Protein AF-A0A2J8IDT2-F1 (afdb_monomer)

Nearest PDB structures (foldseek):
  3bom-assembly1_D  TM=4.245E-01  e=3.602E+00  Oncorhynchus mykiss
  4b4y-assembly1_A-2  TM=4.908E-01  e=6.356E+00  Symsagittifera roscoffensis
  6ny3-assembly1_Y  TM=2.028E-01  e=7.344E-01  Deltaproteobacteria bacterium

Secondary structure (DSSP, 8-state):
-------------------SPPPPPPP--PPPPPPPSS-TTSPP--GGGG----E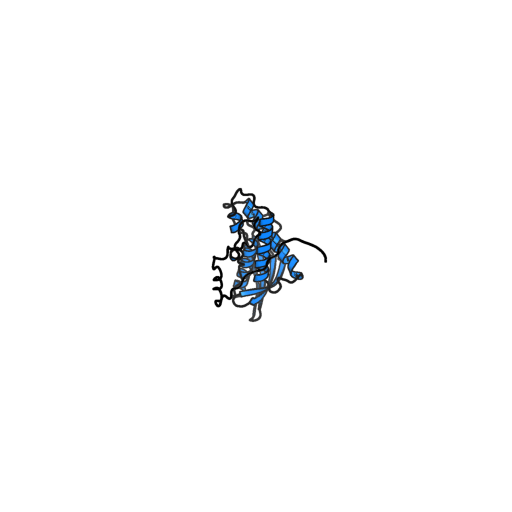ES--HHHHHHHHHHHHHHHHTTTHHHHHHS-TTS---HHHHHHHHHHHHHHHHHHHBTTTT-HHHHHHHHHHHHHHHHHHHHHHHH-GGG----EEEEEEEEEEEEETTEEEEEEEEEEE-SSTT-S--TTTTS-EEEEEEEEEETTEEEEEEEEEEEPP-

Structure (mmCIF, N/CA/C/O backbone):
data_AF-A0A2J8IDT2-F1
#
_entry.id   AF-A0A2J8IDT2-F1
#
loop_
_atom_site.group_PDB
_atom_site.id
_atom_site.type_symbol
_atom_site.label_atom_id
_atom_site.label_alt_id
_atom_site.label_comp_id
_atom_site.label_asym_id
_atom_site.label_entity_id
_atom_site.label_seq_id
_atom_site.pdbx_PDB_ins_code
_atom_site.Cartn_x
_atom_site.Cartn_y
_atom_site.Cartn_z
_atom_site.occupancy
_atom_site.B_iso_or_equiv
_atom_site.auth_seq_id
_atom_site.auth_comp_id
_atom_site.auth_asym_id
_atom_site.auth_atom_id
_atom_site.pdbx_PDB_model_num
ATOM 1 N N . MET A 1 1 ? -5.406 -60.258 83.976 1.00 35.81 1 MET A N 1
ATOM 2 C CA . MET A 1 1 ? -4.363 -59.264 83.663 1.00 35.81 1 MET A CA 1
ATOM 3 C C . MET A 1 1 ? -4.929 -58.282 82.638 1.00 35.81 1 MET A C 1
ATOM 5 O O . MET A 1 1 ? -5.409 -58.734 81.612 1.00 35.81 1 MET A O 1
ATOM 9 N N . THR A 1 2 ? -4.942 -56.991 83.004 1.00 35.16 2 THR A N 1
ATOM 10 C CA . THR A 1 2 ? -4.744 -55.778 82.164 1.00 35.16 2 THR A CA 1
ATOM 11 C C . THR A 1 2 ? -5.655 -55.449 80.952 1.00 35.16 2 THR A C 1
ATOM 13 O O . THR A 1 2 ? -5.443 -55.942 79.855 1.00 35.16 2 THR A O 1
ATOM 16 N N . THR A 1 3 ? -6.577 -54.493 81.199 1.00 35.06 3 THR A N 1
ATOM 17 C CA . THR A 1 3 ? -6.795 -53.163 80.541 1.00 35.06 3 THR A CA 1
ATOM 18 C C . THR A 1 3 ? -7.207 -52.967 79.062 1.00 35.06 3 THR A C 1
ATOM 20 O O . THR A 1 3 ? -6.406 -53.216 78.174 1.00 35.06 3 THR A O 1
ATOM 23 N N . ALA A 1 4 ? -8.370 -52.281 78.912 1.00 37.69 4 ALA A N 1
ATOM 24 C CA . ALA A 1 4 ? -8.703 -51.075 78.095 1.00 37.69 4 ALA A CA 1
ATOM 25 C C . ALA A 1 4 ? -8.621 -51.132 76.545 1.00 37.69 4 ALA A C 1
ATOM 27 O O . ALA A 1 4 ? -7.811 -51.860 76.004 1.00 37.69 4 ALA A O 1
ATOM 28 N N . ALA A 1 5 ? -9.318 -50.335 75.720 1.00 37.53 5 ALA A N 1
ATOM 29 C CA . ALA A 1 5 ? -10.528 -49.497 75.745 1.00 37.53 5 ALA A CA 1
ATOM 30 C C . ALA A 1 5 ? -10.757 -48.977 74.290 1.00 37.53 5 ALA A C 1
ATOM 32 O O . ALA A 1 5 ? -9.800 -48.856 73.537 1.00 37.53 5 ALA A O 1
ATOM 33 N N . ALA A 1 6 ? -12.012 -48.648 73.951 1.00 37.31 6 ALA A N 1
ATOM 34 C CA . ALA A 1 6 ? -12.505 -47.637 72.986 1.00 37.31 6 ALA A CA 1
ATOM 35 C C . ALA A 1 6 ? -12.006 -47.538 71.504 1.00 37.31 6 ALA A C 1
ATOM 37 O O . ALA A 1 6 ? -10.919 -47.061 71.222 1.00 37.31 6 ALA A O 1
ATOM 38 N N . ALA A 1 7 ? -12.941 -47.835 70.581 1.00 36.31 7 ALA A N 1
ATOM 39 C CA . ALA A 1 7 ? -13.565 -46.961 69.551 1.00 36.31 7 ALA A CA 1
ATOM 40 C C . ALA A 1 7 ? -12.820 -46.326 68.324 1.00 36.31 7 ALA A C 1
ATOM 42 O O . ALA A 1 7 ? -11.888 -45.550 68.470 1.00 36.31 7 ALA A O 1
ATOM 43 N N . LEU A 1 8 ? -13.483 -46.514 67.153 1.00 40.31 8 LEU A N 1
ATOM 44 C CA . LEU A 1 8 ? -13.765 -45.618 65.988 1.00 40.31 8 LEU A CA 1
ATOM 45 C C . LEU A 1 8 ? -12.771 -45.397 64.796 1.00 40.31 8 LEU A C 1
ATOM 47 O O . LEU A 1 8 ? -11.795 -44.671 64.901 1.00 40.31 8 LEU A O 1
ATOM 51 N N . VAL A 1 9 ? -13.221 -45.916 63.626 1.00 44.84 9 VAL A N 1
ATOM 52 C CA . VAL A 1 9 ? -13.354 -45.371 62.229 1.00 44.84 9 VAL A CA 1
ATOM 53 C C . VAL A 1 9 ? -12.129 -44.916 61.416 1.00 44.84 9 VAL A C 1
ATOM 55 O O . VAL A 1 9 ? -11.445 -43.990 61.815 1.00 44.84 9 VAL A O 1
ATOM 58 N N . LEU A 1 10 ? -11.987 -45.442 60.178 1.00 43.09 10 LEU A N 1
ATOM 59 C CA . LEU A 1 10 ? -12.068 -44.681 58.900 1.00 43.09 10 LEU A CA 1
ATOM 60 C C . LEU A 1 10 ? -11.910 -45.569 57.633 1.00 43.09 10 LEU A C 1
ATOM 62 O O . LEU A 1 10 ? -10.852 -46.121 57.368 1.00 43.09 10 LEU A O 1
ATOM 66 N N . LEU A 1 11 ? -13.021 -45.664 56.883 1.00 45.56 11 LEU A N 1
ATOM 67 C CA . LEU A 1 11 ? -13.214 -45.554 55.419 1.00 45.56 11 LEU A CA 1
ATOM 68 C C . LEU A 1 11 ? -12.172 -46.091 54.411 1.00 45.56 11 LEU A C 1
ATOM 70 O O . LEU A 1 11 ? -11.089 -45.540 54.271 1.00 45.56 11 LEU A O 1
ATOM 74 N N . ALA A 1 12 ? -12.639 -47.005 53.551 1.00 44.53 12 ALA A N 1
ATOM 75 C CA . ALA A 1 12 ? -12.592 -46.980 52.072 1.00 44.53 12 ALA A CA 1
ATOM 76 C C . ALA A 1 12 ? -13.183 -48.329 51.609 1.00 44.53 12 ALA A C 1
ATOM 78 O O . ALA A 1 12 ? -12.792 -49.370 52.119 1.00 44.53 12 ALA A O 1
ATOM 79 N N . GLY A 1 13 ? -14.197 -48.443 50.757 1.00 37.44 13 GLY A N 1
ATOM 80 C CA . GLY A 1 13 ? -14.486 -47.715 49.525 1.00 37.44 13 GLY A CA 1
ATOM 81 C C . GLY A 1 13 ? -14.726 -48.807 48.473 1.00 37.44 13 GLY A C 1
ATOM 82 O O . GLY A 1 13 ? -13.856 -49.636 48.234 1.00 37.44 13 GLY A O 1
ATOM 83 N N . ILE A 1 14 ? -15.957 -48.893 47.980 1.00 42.41 14 ILE A N 1
ATOM 84 C CA . ILE A 1 14 ? -16.619 -50.111 47.495 1.00 42.41 14 ILE A CA 1
ATOM 85 C C . ILE A 1 14 ? -16.351 -50.368 45.998 1.00 42.41 14 ILE A C 1
ATOM 87 O O . ILE A 1 14 ? -16.238 -49.448 45.198 1.00 42.41 14 ILE A O 1
ATOM 91 N N . SER A 1 15 ? -16.271 -51.661 45.680 1.00 41.50 15 SER A N 1
ATOM 92 C CA . SER A 1 15 ? -16.292 -52.387 44.400 1.00 41.50 15 SER A CA 1
ATOM 93 C C . SER A 1 15 ? -16.988 -51.774 43.171 1.00 41.50 15 SER A C 1
ATOM 95 O O . SER A 1 15 ? -18.066 -51.200 43.295 1.00 41.50 15 SER A O 1
ATOM 97 N N . GLY A 1 16 ? -16.510 -52.160 41.976 1.00 37.34 16 GLY A N 1
ATOM 98 C CA . GLY A 1 16 ? -17.389 -52.447 40.828 1.00 37.34 16 GLY A CA 1
ATOM 99 C C . GLY A 1 16 ? -16.800 -52.145 39.446 1.00 37.34 16 GLY A C 1
ATOM 100 O O . GLY A 1 16 ? -16.724 -50.992 39.045 1.00 37.34 16 GLY A O 1
ATOM 101 N N . CYS A 1 17 ? -16.418 -53.185 38.700 1.00 47.81 17 CYS A N 1
ATOM 102 C CA . CYS A 1 17 ? -15.973 -53.119 37.306 1.00 47.81 17 CYS A CA 1
ATOM 103 C C . CYS A 1 17 ? -17.121 -52.740 36.349 1.00 47.81 17 CYS A C 1
ATOM 105 O O . CYS A 1 17 ? -18.121 -53.452 36.292 1.00 47.81 17 CYS A O 1
ATOM 107 N N . SER A 1 18 ? -16.934 -51.703 35.527 1.00 39.78 18 SER A N 1
ATOM 108 C CA . SER A 1 18 ? -17.797 -51.396 34.375 1.00 39.78 18 SER A CA 1
ATOM 109 C C . SER A 1 18 ? -17.035 -51.668 33.073 1.00 39.78 18 SER A C 1
ATOM 111 O O . SER A 1 18 ? -16.033 -51.022 32.786 1.00 39.78 18 SER A O 1
ATOM 113 N N . LEU A 1 19 ? -17.511 -52.649 32.298 1.00 45.53 19 LEU A N 1
ATOM 114 C CA . LEU A 1 19 ? -16.947 -53.158 31.034 1.00 45.53 19 LEU A CA 1
ATOM 115 C C . LEU A 1 19 ? -17.462 -52.408 29.784 1.00 45.53 19 LEU A C 1
ATOM 117 O O . LEU A 1 19 ? -17.688 -53.012 28.740 1.00 45.53 19 LEU A O 1
ATOM 121 N N . PHE A 1 20 ? -17.647 -51.090 29.862 1.00 52.44 20 PHE A N 1
ATOM 122 C CA . PHE A 1 20 ? -18.050 -50.283 28.706 1.00 52.44 20 PHE A CA 1
ATOM 123 C C . PHE A 1 20 ? -17.206 -49.007 28.643 1.00 52.44 20 PHE A C 1
ATOM 125 O O . PHE A 1 20 ? -17.201 -48.257 29.622 1.00 52.44 20 PHE A O 1
ATOM 132 N N . PRO A 1 21 ? -16.495 -48.723 27.535 1.00 53.06 21 PRO A N 1
ATOM 133 C CA . PRO A 1 21 ? -15.957 -47.390 27.329 1.00 53.06 21 PRO A CA 1
ATOM 134 C C . PRO A 1 21 ? -17.145 -46.437 27.198 1.00 53.06 21 PRO A C 1
ATOM 136 O O . PRO A 1 21 ? -17.995 -46.610 26.323 1.00 53.06 21 PRO A O 1
ATOM 139 N N . SER A 1 22 ? -17.234 -45.458 28.097 1.00 59.06 22 SER A N 1
ATOM 140 C CA . SER A 1 22 ? -18.175 -44.350 27.954 1.00 59.06 22 SER A CA 1
ATOM 141 C C . SER A 1 22 ? -18.028 -43.760 26.546 1.00 59.06 22 SER A C 1
ATOM 143 O O . SER A 1 22 ? -16.888 -43.563 26.109 1.00 59.06 22 SER A O 1
ATOM 145 N N . PRO A 1 23 ? -19.128 -43.477 25.822 1.00 56.12 23 PRO A N 1
ATOM 146 C CA . PRO A 1 23 ? -19.043 -42.766 24.554 1.00 56.12 23 PRO A CA 1
ATOM 147 C C . PRO A 1 23 ? -18.264 -41.475 24.797 1.00 56.12 23 PRO A C 1
ATOM 149 O O . PRO A 1 23 ? -18.611 -40.715 25.705 1.00 56.12 23 PRO A O 1
ATOM 152 N N . GLN A 1 24 ? -17.190 -41.245 24.040 1.00 62.22 24 GLN A N 1
ATOM 153 C CA . GLN A 1 24 ? -16.546 -39.937 24.047 1.00 62.22 24 GLN A CA 1
ATOM 154 C C . GLN A 1 24 ? -17.629 -38.902 23.711 1.00 62.22 24 GLN A C 1
ATOM 156 O O . GLN A 1 24 ? -18.374 -39.126 22.749 1.00 62.22 24 GLN A O 1
ATOM 161 N N . PRO A 1 25 ? -17.768 -37.810 24.485 1.00 60.03 25 PRO A N 1
ATOM 162 C CA . PRO A 1 25 ? -18.632 -36.722 24.067 1.00 60.03 25 PRO A CA 1
ATOM 163 C C . PRO A 1 25 ? -18.175 -36.295 22.671 1.00 60.03 25 PRO A C 1
ATOM 165 O O . PRO A 1 25 ? -16.984 -36.063 22.447 1.00 60.03 25 PRO A O 1
ATOM 168 N N . LEU A 1 26 ? -19.113 -36.292 21.720 1.00 57.97 26 LEU A N 1
ATOM 169 C CA . LEU A 1 26 ? -18.894 -35.736 20.388 1.00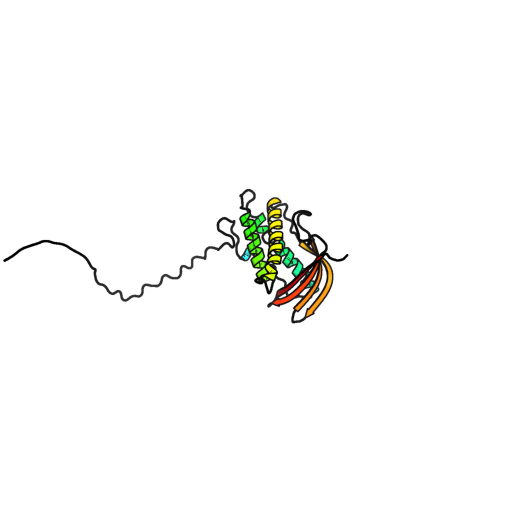 57.97 26 LEU A CA 1
ATOM 170 C C . LEU A 1 26 ? -18.260 -34.349 20.565 1.00 57.97 26 LEU A C 1
ATOM 172 O O . LEU A 1 26 ? -18.708 -33.617 21.449 1.00 57.97 26 LEU A O 1
ATOM 176 N N . PRO A 1 27 ? -17.226 -33.983 19.785 1.00 63.06 27 PRO A N 1
ATOM 177 C CA . PRO A 1 27 ? -16.687 -32.635 19.850 1.00 63.06 27 PRO A CA 1
ATOM 178 C C . PRO A 1 27 ? -17.841 -31.662 19.618 1.00 63.06 27 PRO A C 1
ATOM 180 O O . PRO A 1 27 ? -18.489 -31.723 18.569 1.00 63.06 27 PRO A O 1
ATOM 183 N N . ASP A 1 28 ? -18.120 -30.824 20.622 1.00 57.97 28 ASP A N 1
ATOM 184 C CA . ASP A 1 28 ? -19.144 -29.787 20.561 1.00 57.97 28 ASP A CA 1
ATOM 185 C C . ASP A 1 28 ? -18.891 -28.964 19.302 1.00 57.97 28 ASP A C 1
ATOM 187 O O . ASP A 1 28 ? -17.998 -28.122 19.238 1.00 57.97 28 ASP A O 1
ATOM 191 N N . THR A 1 29 ? -19.672 -29.239 18.261 1.00 57.41 29 THR A N 1
ATOM 192 C CA . THR A 1 29 ? -19.621 -28.508 16.997 1.00 57.41 29 THR A CA 1
ATOM 193 C C . THR A 1 29 ? -20.494 -27.264 17.140 1.00 57.41 29 THR A C 1
ATOM 195 O O . THR A 1 29 ? -21.329 -26.961 16.291 1.00 57.41 29 THR A O 1
ATOM 198 N N . ALA A 1 30 ? -20.359 -26.558 18.266 1.00 60.75 30 ALA A N 1
ATOM 199 C CA . ALA A 1 30 ? -20.868 -25.205 18.365 1.00 60.75 30 ALA A CA 1
ATOM 200 C C . ALA A 1 30 ? -20.090 -24.370 17.335 1.00 60.75 30 ALA A C 1
ATOM 202 O O . ALA A 1 30 ? -18.865 -24.511 17.252 1.00 60.75 30 ALA A O 1
ATOM 203 N N . PRO A 1 31 ? -20.758 -23.530 16.523 1.00 60.03 31 PRO A N 1
ATOM 204 C CA . PRO A 1 31 ? -20.058 -22.612 15.638 1.00 60.03 31 PRO A CA 1
ATOM 205 C C . PRO A 1 31 ? -19.035 -21.838 16.467 1.00 60.03 31 PRO A C 1
ATOM 207 O O . PRO A 1 31 ? -19.404 -21.237 17.478 1.00 60.03 31 PRO A O 1
ATOM 210 N N . ALA A 1 32 ? -17.758 -21.899 16.081 1.00 72.62 32 ALA A N 1
AT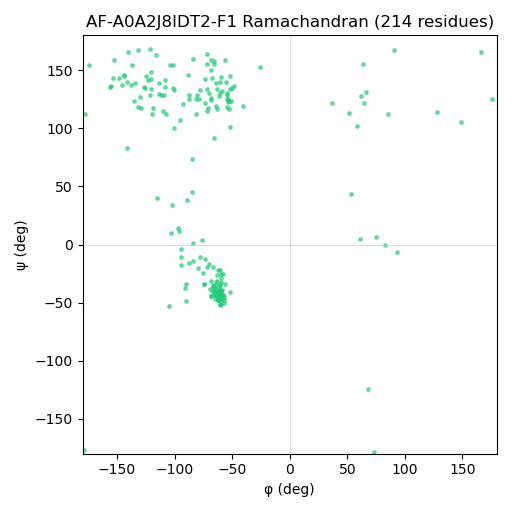OM 211 C CA . ALA A 1 32 ? -16.716 -21.164 16.781 1.00 72.62 32 ALA A CA 1
ATOM 212 C C . ALA A 1 32 ? -17.142 -19.693 16.850 1.00 72.62 32 ALA A C 1
ATOM 214 O O . ALA A 1 32 ? -17.428 -19.079 15.819 1.00 72.62 32 ALA A O 1
ATOM 215 N N . THR A 1 33 ? -17.238 -19.144 18.062 1.00 73.38 33 THR A N 1
ATOM 216 C CA . THR A 1 33 ? -17.528 -17.720 18.238 1.00 73.38 33 THR A CA 1
ATOM 217 C C . THR A 1 33 ? -16.501 -16.920 17.442 1.00 73.38 33 THR A C 1
ATOM 219 O O . THR A 1 33 ? -15.302 -17.183 17.589 1.00 73.38 33 THR A O 1
ATOM 222 N N . PRO A 1 34 ? -16.937 -15.979 16.588 1.00 80.44 34 PRO A N 1
ATOM 223 C CA . PRO A 1 34 ? -16.022 -15.246 15.733 1.00 80.44 34 PRO A CA 1
ATOM 224 C C . PRO A 1 34 ? -15.012 -14.474 16.589 1.00 80.44 34 PRO A C 1
ATOM 226 O O . PRO A 1 34 ? -15.380 -13.782 17.538 1.00 80.44 34 PRO A O 1
ATOM 229 N N . VAL A 1 35 ? -13.727 -14.619 16.260 1.00 86.19 35 VAL A N 1
ATOM 230 C CA . VAL A 1 35 ? -12.625 -13.972 16.981 1.00 86.19 35 VAL A CA 1
ATOM 231 C C . VAL A 1 35 ? -12.307 -12.640 16.312 1.00 86.19 35 VAL A C 1
ATOM 233 O O . VAL A 1 35 ? -11.966 -12.599 15.128 1.00 86.19 35 VAL A O 1
ATOM 236 N N . SER A 1 36 ? -12.412 -11.555 17.079 1.00 90.88 36 SER A N 1
ATOM 237 C CA . SER A 1 36 ? -12.036 -10.214 16.626 1.00 90.88 36 SER A CA 1
ATOM 238 C C . SER A 1 36 ? -10.522 -10.111 16.420 1.00 90.88 36 SER A C 1
ATOM 240 O O . SER A 1 36 ? -9.738 -10.655 17.198 1.00 90.88 36 SER A O 1
ATOM 242 N N . ALA A 1 37 ? -10.098 -9.374 15.395 1.00 91.56 37 ALA A N 1
ATOM 243 C CA . ALA A 1 37 ? -8.698 -9.006 15.186 1.00 91.56 37 ALA A CA 1
ATOM 244 C C . ALA A 1 37 ? -8.200 -7.949 16.193 1.00 91.56 37 ALA A C 1
ATOM 246 O O . ALA A 1 37 ? -6.987 -7.795 16.397 1.00 91.56 37 ALA A O 1
ATOM 247 N N . LEU A 1 38 ? -9.136 -7.229 16.821 1.00 92.44 38 LEU A N 1
ATOM 248 C CA . LEU A 1 38 ? -8.879 -6.250 17.871 1.00 92.44 38 LEU A CA 1
ATOM 249 C C . LEU A 1 38 ? -9.237 -6.799 19.263 1.00 92.44 38 LEU A C 1
ATOM 251 O O . LEU A 1 38 ? -10.102 -7.672 19.371 1.00 92.44 38 LEU A O 1
ATOM 255 N N . PRO A 1 39 ? -8.606 -6.276 20.331 1.00 89.50 39 PRO A N 1
ATOM 256 C CA . PRO A 1 39 ? -8.961 -6.605 21.709 1.00 89.50 39 PRO A CA 1
ATOM 257 C C . PRO A 1 39 ? -10.441 -6.334 22.059 1.00 89.50 39 PRO A C 1
ATOM 259 O O . PRO A 1 39 ? -11.076 -5.515 21.391 1.00 89.50 39 PRO A O 1
ATOM 262 N N . PRO A 1 40 ? -10.989 -6.971 23.115 1.00 87.75 40 PRO A N 1
ATOM 263 C CA . PRO A 1 40 ? -12.411 -6.883 23.473 1.00 87.75 40 PRO A CA 1
ATOM 264 C C . PRO A 1 40 ? -12.923 -5.475 23.809 1.00 87.75 40 PRO A C 1
ATOM 266 O O . PRO A 1 40 ? -14.124 -5.232 23.734 1.00 87.75 40 PRO A O 1
ATOM 269 N N . GLU A 1 41 ? -12.040 -4.552 24.195 1.00 88.88 41 GLU A N 1
ATOM 270 C CA . GLU A 1 41 ? -12.383 -3.148 24.447 1.00 88.88 41 GLU A CA 1
ATOM 271 C C . GLU A 1 41 ? -12.656 -2.336 23.169 1.00 88.88 41 GLU A C 1
ATOM 273 O O . GLU A 1 41 ? -13.166 -1.217 23.247 1.00 88.88 41 GLU A O 1
ATOM 278 N N . CYS A 1 42 ? -12.319 -2.884 22.000 1.00 90.19 42 CYS A N 1
ATOM 279 C CA . CYS A 1 42 ? -12.530 -2.253 20.706 1.00 90.19 42 CYS A CA 1
ATOM 280 C C . CYS A 1 42 ? -13.762 -2.819 19.991 1.00 90.19 42 CYS A C 1
ATOM 282 O O . CYS A 1 42 ? -14.130 -3.976 20.210 1.00 90.19 42 CYS A O 1
ATOM 284 N N . PRO A 1 43 ? -14.389 -2.037 19.090 1.00 90.94 43 PRO A N 1
ATOM 285 C CA . PRO A 1 43 ? -15.416 -2.566 18.204 1.00 90.94 43 PRO A CA 1
ATOM 286 C C . PRO A 1 43 ? -14.922 -3.809 17.458 1.00 90.94 43 PRO A C 1
ATOM 288 O O . PRO A 1 43 ? -13.745 -3.908 17.102 1.00 90.94 43 PRO A O 1
ATOM 291 N N . PHE A 1 44 ? -15.833 -4.755 17.228 1.00 90.56 44 PHE A N 1
ATOM 292 C CA . PHE 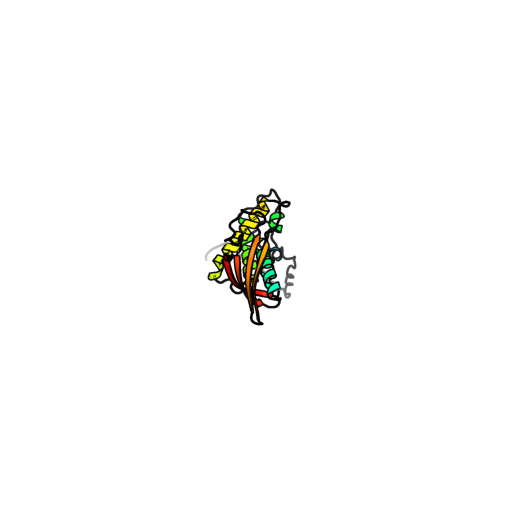A 1 44 ? -15.514 -6.002 16.544 1.00 90.56 44 PHE A CA 1
ATOM 293 C C . PHE A 1 44 ? -14.965 -5.726 15.136 1.00 90.56 44 PHE A C 1
ATOM 295 O O . PHE A 1 44 ? -15.562 -4.967 14.373 1.00 90.56 44 PHE A O 1
ATOM 302 N N . VAL A 1 45 ? -13.848 -6.374 14.803 1.00 91.56 45 VAL A N 1
ATOM 303 C CA . VAL A 1 45 ? -13.249 -6.373 13.463 1.00 91.56 45 VAL A CA 1
ATOM 304 C C . VAL A 1 45 ? -12.988 -7.821 13.080 1.00 91.56 45 VAL A C 1
ATOM 306 O O . VAL A 1 45 ? -12.219 -8.513 13.750 1.00 91.56 45 VAL A O 1
ATOM 309 N N . GLY A 1 46 ? -13.640 -8.298 12.026 1.00 89.50 46 GLY A N 1
ATOM 310 C CA . GLY A 1 46 ? -13.421 -9.632 11.494 1.00 89.50 46 GLY A CA 1
ATOM 311 C C . GLY A 1 46 ? -12.071 -9.737 10.787 1.00 89.50 46 GLY A C 1
ATOM 312 O O . GLY A 1 46 ? -11.531 -8.760 10.279 1.00 89.50 46 GLY A O 1
ATOM 313 N N . GLN A 1 47 ? -11.527 -10.952 10.699 1.00 85.25 47 GLN A N 1
ATOM 314 C CA . GLN A 1 47 ? -10.276 -11.191 9.964 1.00 85.25 47 GLN A CA 1
ATOM 315 C C . GLN A 1 47 ? -10.396 -10.824 8.476 1.00 85.25 47 GLN A C 1
ATOM 317 O O . GLN A 1 47 ? -9.459 -10.299 7.886 1.00 85.25 47 GLN A O 1
ATOM 322 N N . ASN A 1 48 ? -11.578 -11.032 7.888 1.00 86.38 48 ASN A N 1
ATOM 323 C CA . ASN A 1 48 ? -11.850 -10.690 6.490 1.00 86.38 48 ASN A CA 1
ATOM 324 C C . ASN A 1 48 ? -11.919 -9.172 6.246 1.00 86.38 48 ASN A C 1
ATOM 326 O O . ASN A 1 48 ? -11.781 -8.738 5.103 1.00 86.38 48 ASN A O 1
ATOM 330 N N . ASP A 1 49 ? -12.078 -8.363 7.296 1.00 86.31 49 ASP A N 1
ATOM 331 C CA . ASP A 1 49 ? -12.085 -6.902 7.180 1.00 86.31 49 ASP A CA 1
ATOM 332 C C . ASP A 1 49 ? -10.660 -6.327 7.037 1.00 86.31 49 ASP A C 1
ATOM 334 O O . ASP A 1 49 ? -10.485 -5.156 6.702 1.00 86.31 49 ASP A O 1
ATOM 338 N N . LEU A 1 50 ? -9.631 -7.158 7.253 1.00 87.12 50 LEU A N 1
ATOM 339 C CA . LEU A 1 50 ? -8.211 -6.828 7.108 1.00 87.12 50 LEU A CA 1
ATOM 340 C C . LEU A 1 50 ? -7.624 -7.381 5.803 1.00 87.12 50 LEU A C 1
ATOM 342 O O . LEU A 1 50 ? -6.473 -7.805 5.777 1.00 87.12 50 LEU A O 1
ATOM 346 N N . THR A 1 51 ? -8.410 -7.427 4.725 1.00 91.50 51 THR A N 1
ATOM 347 C CA . THR A 1 51 ? -7.977 -8.023 3.451 1.00 91.50 51 THR A CA 1
ATOM 348 C C . THR A 1 51 ? -7.135 -7.033 2.640 1.00 91.50 51 THR A C 1
ATOM 350 O O . THR A 1 51 ? -7.680 -6.040 2.147 1.00 91.50 51 THR A O 1
ATOM 353 N N . PRO A 1 52 ? -5.824 -7.274 2.443 1.00 95.31 52 PRO A N 1
ATOM 354 C CA . PRO A 1 52 ? -4.992 -6.372 1.665 1.00 95.31 52 PRO A CA 1
ATOM 355 C C . PRO A 1 52 ? -5.288 -6.482 0.173 1.00 95.31 52 PRO A C 1
ATOM 357 O O . PRO A 1 52 ? -5.488 -7.576 -0.362 1.00 95.31 52 PRO A O 1
ATOM 360 N N . VAL A 1 53 ? -5.254 -5.347 -0.517 1.00 96.38 53 VAL A N 1
ATOM 361 C CA . VAL A 1 53 ? -5.306 -5.311 -1.981 1.00 96.38 53 VAL A CA 1
ATOM 362 C C . VAL A 1 53 ? -3.973 -5.824 -2.520 1.00 96.38 53 VAL A C 1
ATOM 364 O O . VAL A 1 53 ? -2.938 -5.212 -2.278 1.00 96.38 53 VAL A O 1
ATOM 367 N N . ARG A 1 54 ? -3.998 -6.964 -3.217 1.00 96.94 54 ARG A N 1
ATOM 368 C CA . ARG A 1 54 ? -2.810 -7.589 -3.819 1.00 96.94 54 ARG A CA 1
ATOM 369 C C . ARG A 1 54 ? -2.491 -6.990 -5.186 1.00 96.94 54 ARG A C 1
ATOM 371 O O . ARG A 1 54 ? -3.370 -6.456 -5.860 1.00 96.94 54 ARG A O 1
ATOM 378 N N . ILE A 1 55 ? -1.248 -7.169 -5.624 1.00 98.00 55 ILE A N 1
ATOM 379 C CA . ILE A 1 55 ? -0.776 -6.758 -6.948 1.00 98.00 55 ILE A CA 1
ATOM 380 C C . ILE A 1 55 ? -0.888 -7.976 -7.879 1.00 98.00 55 ILE A C 1
ATOM 382 O O . ILE A 1 55 ? -0.123 -8.921 -7.701 1.00 98.00 55 ILE A O 1
ATOM 386 N N . PRO A 1 56 ? -1.837 -8.031 -8.829 1.00 97.12 56 PRO A N 1
ATOM 387 C CA . PRO A 1 56 ? -1.913 -9.139 -9.779 1.00 97.12 56 PRO A CA 1
ATOM 388 C C . PRO A 1 56 ? -0.727 -9.133 -10.751 1.00 97.12 56 PRO A C 1
ATOM 390 O O . PRO A 1 56 ? -0.096 -8.098 -10.988 1.00 97.12 56 PRO A O 1
ATOM 393 N N . LEU A 1 57 ? -0.456 -10.293 -11.354 1.00 94.44 57 LEU A N 1
ATOM 394 C CA . LEU A 1 57 ? 0.382 -10.365 -12.551 1.00 94.44 57 LEU A CA 1
ATOM 395 C C . LEU A 1 57 ? -0.240 -9.533 -13.685 1.00 94.44 57 LEU A C 1
ATOM 397 O O . LEU A 1 57 ? -1.460 -9.486 -13.841 1.00 94.44 57 LEU A O 1
ATOM 401 N N . GLY A 1 58 ? 0.602 -8.894 -14.493 1.00 92.62 58 GLY A N 1
ATOM 402 C CA . GLY A 1 58 ? 0.159 -8.063 -15.608 1.00 92.62 58 GLY A CA 1
ATOM 403 C C . GLY A 1 58 ? 1.330 -7.474 -16.382 1.00 92.62 58 GLY A C 1
ATOM 404 O O . GLY A 1 58 ? 2.495 -7.753 -16.091 1.00 92.62 58 GLY A O 1
ATOM 405 N N . THR A 1 59 ? 1.019 -6.650 -17.378 1.00 94.00 59 THR A N 1
ATOM 406 C CA . THR A 1 59 ? 2.035 -5.852 -18.073 1.00 94.00 59 THR A CA 1
ATOM 407 C C . THR A 1 59 ? 2.646 -4.818 -17.121 1.00 94.00 59 THR A C 1
ATOM 409 O O . THR A 1 59 ? 1.968 -4.383 -16.188 1.00 94.00 59 THR A O 1
ATOM 412 N N . PRO A 1 60 ? 3.881 -4.335 -17.361 1.00 92.94 60 PRO A N 1
ATOM 413 C CA . PRO A 1 60 ? 4.509 -3.351 -16.477 1.00 92.94 60 PRO A CA 1
ATOM 414 C C . PRO A 1 60 ? 3.631 -2.120 -16.197 1.00 92.94 60 PRO A C 1
ATOM 416 O O . PRO A 1 60 ? 3.511 -1.682 -15.054 1.00 92.94 60 PRO A O 1
ATOM 419 N N . ARG A 1 61 ? 2.934 -1.608 -17.220 1.00 91.50 61 ARG A N 1
ATOM 420 C CA . ARG A 1 61 ? 2.003 -0.479 -17.082 1.00 91.50 61 ARG A CA 1
ATOM 421 C C . ARG A 1 61 ? 0.808 -0.801 -16.179 1.00 91.50 61 ARG A C 1
ATOM 423 O O . ARG A 1 61 ? 0.433 0.027 -15.349 1.00 91.50 61 ARG A O 1
ATOM 430 N N . GLU A 1 62 ? 0.214 -1.985 -16.309 1.00 96.00 62 GLU A N 1
ATOM 431 C CA . GLU A 1 62 ? -0.871 -2.436 -15.422 1.00 96.00 62 GLU A CA 1
ATOM 432 C C . GLU A 1 62 ? -0.364 -2.659 -13.991 1.00 96.00 62 GLU A C 1
ATOM 434 O O . GLU A 1 62 ? -1.066 -2.350 -13.022 1.00 96.00 62 GLU A O 1
ATOM 439 N N . THR A 1 63 ? 0.878 -3.130 -13.840 1.00 97.19 63 THR A N 1
ATOM 440 C CA . THR A 1 63 ? 1.515 -3.313 -12.535 1.00 97.19 63 THR A CA 1
ATOM 441 C C . THR A 1 63 ? 1.730 -1.981 -11.819 1.00 97.19 63 THR A C 1
ATOM 443 O O . THR A 1 63 ? 1.474 -1.921 -10.621 1.00 97.19 63 THR A O 1
AT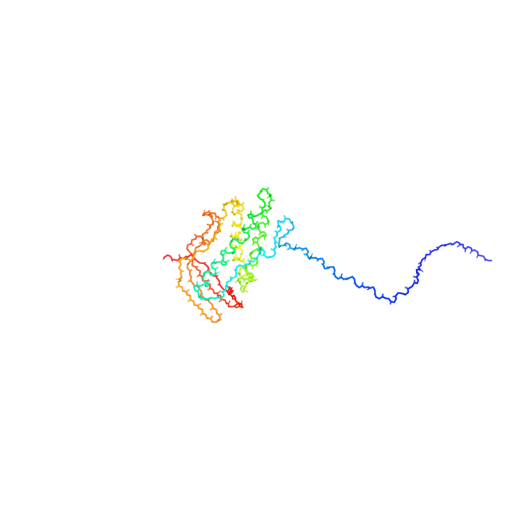OM 446 N N . ILE A 1 64 ? 2.099 -0.893 -12.510 1.00 98.19 64 ILE A N 1
ATOM 447 C CA . ILE A 1 64 ? 2.186 0.449 -11.892 1.00 98.19 64 ILE A CA 1
ATOM 448 C C . ILE A 1 64 ? 0.842 0.840 -11.270 1.00 98.19 64 ILE A C 1
ATOM 450 O O . ILE A 1 64 ? 0.778 1.201 -10.093 1.00 98.19 64 ILE A O 1
ATOM 454 N N . GLY A 1 65 ? -0.247 0.718 -12.036 1.00 97.69 65 GLY A N 1
ATOM 455 C CA . GLY A 1 65 ? -1.594 0.989 -11.531 1.00 97.69 65 GLY A CA 1
ATOM 456 C C . GLY A 1 65 ? -1.956 0.101 -10.338 1.00 97.69 65 GLY A C 1
ATOM 457 O O . GLY A 1 65 ? -2.524 0.576 -9.358 1.00 97.69 65 GLY A O 1
ATOM 458 N N . SER A 1 66 ? -1.558 -1.169 -10.381 1.00 98.00 66 SER A N 1
ATOM 459 C CA . SER A 1 66 ? -1.805 -2.143 -9.314 1.00 98.00 66 SER A CA 1
ATOM 460 C C . SER A 1 66 ? -1.011 -1.860 -8.035 1.00 98.00 66 SER A C 1
ATOM 462 O O . SER A 1 66 ? -1.558 -1.993 -6.939 1.00 98.00 66 SER A O 1
ATOM 464 N N . VAL A 1 67 ? 0.245 -1.417 -8.152 1.00 98.12 67 VAL A N 1
ATOM 465 C CA . VAL A 1 67 ? 1.059 -0.948 -7.020 1.00 98.12 67 VAL A CA 1
ATOM 466 C C . VAL A 1 67 ? 0.377 0.252 -6.372 1.00 98.12 67 VAL A C 1
ATOM 468 O O . VAL A 1 67 ? 0.093 0.225 -5.176 1.00 98.12 67 VAL A O 1
ATOM 471 N N . LEU A 1 68 ? 0.026 1.273 -7.159 1.00 97.94 68 LEU A N 1
ATOM 472 C CA . LEU A 1 68 ? -0.623 2.480 -6.641 1.00 97.94 68 LEU A CA 1
ATOM 473 C C . LEU A 1 68 ? -1.990 2.189 -6.012 1.00 97.94 68 LEU A C 1
ATOM 475 O O . LEU A 1 68 ? -2.338 2.776 -4.985 1.00 97.94 68 LEU A O 1
ATOM 479 N N . ASN A 1 69 ? -2.747 1.251 -6.580 1.00 97.62 69 ASN A N 1
ATOM 480 C CA . ASN A 1 69 ? -4.005 0.781 -6.011 1.00 97.62 69 ASN A CA 1
ATOM 481 C C . ASN A 1 69 ? -3.791 0.047 -4.678 1.00 97.62 69 ASN A C 1
ATOM 483 O O . ASN A 1 69 ? -4.528 0.288 -3.727 1.00 97.62 69 ASN A O 1
ATOM 487 N N . SER A 1 70 ? -2.755 -0.787 -4.574 1.00 97.69 70 SER A N 1
ATOM 488 C CA . SER A 1 70 ? -2.421 -1.507 -3.338 1.00 97.69 70 SER A CA 1
ATOM 489 C C . SER A 1 70 ? -2.015 -0.548 -2.216 1.00 97.69 70 SER A C 1
ATOM 491 O O . SER A 1 70 ? -2.499 -0.668 -1.093 1.00 97.69 70 SER A O 1
ATOM 493 N N . TYR A 1 71 ? -1.213 0.474 -2.530 1.00 96.31 71 TYR A N 1
ATOM 494 C CA . TYR A 1 71 ? -0.854 1.534 -1.580 1.00 96.31 71 TYR A CA 1
ATOM 495 C C . TYR A 1 71 ? -2.036 2.424 -1.199 1.00 96.31 71 TYR A C 1
ATOM 497 O O . TYR A 1 71 ? -2.194 2.763 -0.027 1.00 96.31 71 TYR A O 1
ATOM 505 N N . SER A 1 72 ? -2.904 2.762 -2.156 1.00 95.62 72 SER A N 1
ATOM 506 C CA . SER A 1 72 ? -4.159 3.465 -1.860 1.00 95.62 72 SER A CA 1
ATOM 507 C C . SER A 1 72 ? -5.041 2.618 -0.938 1.00 95.62 72 SER A C 1
ATOM 509 O O . SER A 1 72 ? -5.589 3.135 0.033 1.00 95.62 72 SER A O 1
ATOM 511 N N . GLY A 1 73 ? -5.128 1.309 -1.186 1.00 95.06 73 GLY A N 1
ATOM 512 C CA . GLY A 1 73 ? -5.801 0.349 -0.315 1.00 95.06 73 GLY A CA 1
ATOM 513 C C . GLY A 1 73 ? -5.231 0.364 1.099 1.00 95.06 73 GLY A C 1
ATOM 514 O O . GLY A 1 73 ? -5.990 0.506 2.053 1.00 95.06 73 GLY A O 1
ATOM 515 N N . TRP A 1 74 ? -3.903 0.319 1.241 1.00 95.50 74 TRP A N 1
ATOM 516 C CA . TRP A 1 74 ? -3.242 0.350 2.545 1.00 95.50 74 TRP A CA 1
ATOM 517 C C . TRP A 1 74 ? -3.527 1.649 3.301 1.00 95.50 74 TRP A C 1
ATOM 519 O O . TRP A 1 74 ? -3.938 1.625 4.460 1.00 95.50 74 TRP A O 1
ATOM 529 N N . PHE A 1 75 ? -3.382 2.796 2.638 1.00 93.31 75 PHE A N 1
ATOM 530 C CA . PHE A 1 75 ? -3.567 4.101 3.270 1.00 93.31 75 PHE A CA 1
ATOM 531 C C . PHE A 1 75 ? -5.006 4.297 3.766 1.00 93.31 75 PHE A C 1
ATOM 533 O O . PHE A 1 75 ? -5.203 4.944 4.794 1.00 93.31 75 PHE A O 1
ATOM 540 N N . ASN A 1 76 ? -5.996 3.702 3.096 1.00 92.06 76 ASN A N 1
ATOM 541 C CA . ASN A 1 76 ? -7.416 3.783 3.462 1.00 92.06 76 ASN A CA 1
ATOM 542 C C . ASN A 1 76 ? -7.945 2.512 4.158 1.00 92.06 76 ASN A C 1
ATOM 544 O O . ASN A 1 76 ? -9.157 2.359 4.336 1.00 92.06 76 ASN A O 1
ATOM 548 N N . ALA A 1 77 ? -7.072 1.574 4.532 1.00 94.00 77 ALA A N 1
ATOM 549 C CA . ALA A 1 77 ? -7.490 0.325 5.153 1.00 94.00 77 ALA A CA 1
ATOM 550 C C . ALA A 1 77 ? -8.213 0.619 6.474 1.00 94.00 77 ALA A C 1
ATOM 552 O O . ALA A 1 77 ? -7.705 1.359 7.317 1.00 94.00 77 ALA A O 1
ATOM 553 N N . GLY A 1 78 ? -9.414 0.061 6.642 1.00 91.44 78 GLY A N 1
ATOM 554 C CA . GLY A 1 78 ? -10.263 0.284 7.814 1.00 91.44 78 GLY A CA 1
ATOM 555 C C . GLY A 1 78 ? -11.118 1.558 7.789 1.00 91.44 78 GLY A C 1
ATOM 556 O O . GLY A 1 78 ? -11.883 1.765 8.728 1.00 91.44 78 GLY A O 1
ATOM 557 N N . SER A 1 79 ? -11.057 2.399 6.746 1.00 89.19 79 SER A N 1
ATOM 558 C CA . SER A 1 79 ? -11.860 3.635 6.690 1.00 89.19 79 SER A CA 1
ATOM 559 C C . SER A 1 79 ? -13.369 3.370 6.737 1.00 89.19 79 SER A C 1
ATOM 561 O O . SER A 1 79 ? -14.086 4.088 7.428 1.00 89.19 79 SER A O 1
ATOM 563 N N . GLU A 1 80 ? -13.856 2.322 6.063 1.00 87.44 80 GLU A N 1
ATOM 564 C CA . GLU A 1 80 ? -15.273 1.924 6.123 1.00 87.44 80 GLU A CA 1
ATOM 565 C C . GLU A 1 80 ? -15.682 1.471 7.533 1.00 87.44 80 GLU A C 1
ATOM 567 O O . GLU A 1 80 ? -16.728 1.884 8.031 1.00 87.44 80 GLU A O 1
ATOM 572 N N . LEU A 1 81 ? -14.833 0.681 8.207 1.00 89.06 81 LEU A N 1
ATOM 573 C CA . LEU A 1 81 ? -15.072 0.231 9.583 1.00 89.06 81 LEU A CA 1
ATOM 574 C C . LEU A 1 81 ? -15.173 1.425 10.532 1.00 89.06 81 LEU A C 1
ATOM 576 O O . LEU A 1 81 ? -16.120 1.530 11.304 1.00 89.06 81 LEU A O 1
ATOM 580 N N . ILE A 1 82 ? -14.218 2.351 10.434 1.00 87.06 82 ILE A N 1
ATOM 581 C CA . ILE A 1 82 ? -14.159 3.554 11.264 1.00 87.06 82 ILE A CA 1
ATOM 582 C C . ILE A 1 82 ? -15.387 4.442 11.051 1.00 87.06 82 ILE A C 1
ATOM 584 O O . ILE A 1 82 ? -15.912 4.980 12.025 1.00 87.06 82 ILE A O 1
ATOM 588 N N . ALA A 1 83 ? -15.852 4.585 9.808 1.00 83.81 83 ALA A N 1
ATOM 589 C CA . ALA A 1 83 ? -17.059 5.344 9.492 1.00 83.81 83 ALA A CA 1
ATOM 590 C C . ALA A 1 83 ? -18.337 4.665 10.023 1.00 83.81 83 ALA A C 1
ATOM 592 O O . ALA A 1 83 ? -19.287 5.354 10.394 1.00 83.81 83 ALA A O 1
ATOM 593 N N . ALA A 1 84 ? -18.355 3.329 10.081 1.00 82.50 84 ALA A N 1
ATOM 594 C CA . ALA A 1 84 ? -19.462 2.543 10.624 1.00 82.50 84 ALA A CA 1
ATOM 595 C C . ALA A 1 84 ? -19.468 2.469 12.161 1.00 82.50 84 ALA A C 1
ATOM 597 O O . ALA A 1 84 ? -20.506 2.178 12.760 1.00 82.50 84 ALA A O 1
ATOM 598 N N . TRP A 1 85 ? -18.336 2.723 12.827 1.00 85.25 85 TRP A N 1
ATOM 599 C CA . TRP A 1 85 ? -18.289 2.796 14.286 1.00 85.25 85 TRP A CA 1
ATOM 600 C C . TRP A 1 85 ? -19.169 3.951 14.770 1.00 85.25 85 TRP A C 1
ATOM 602 O O . TRP A 1 85 ? -18.904 5.108 14.456 1.00 85.25 85 TRP A O 1
ATOM 612 N N . SER A 1 86 ? -20.216 3.608 15.532 1.00 66.25 86 SER A N 1
ATOM 613 C CA . SER A 1 86 ? -21.350 4.483 15.849 1.00 66.25 86 SER A CA 1
ATOM 614 C C . SER A 1 86 ? -20.933 5.933 16.137 1.00 66.25 86 SER A C 1
ATOM 616 O O . SER A 1 86 ? -20.210 6.176 17.116 1.00 66.25 86 SER A O 1
ATOM 618 N N . PRO A 1 87 ? -21.419 6.909 15.343 1.00 60.09 87 PRO A N 1
ATOM 619 C CA . PRO A 1 87 ? -21.260 8.321 15.657 1.00 60.09 87 PRO A CA 1
ATOM 620 C C . PRO A 1 87 ? -21.759 8.584 17.085 1.00 60.09 87 PRO A C 1
ATOM 622 O O . PRO A 1 87 ? -22.885 8.232 17.430 1.00 60.09 87 PRO A O 1
ATOM 625 N N . GLY A 1 88 ? -20.905 9.142 17.946 1.00 55.09 88 GLY A N 1
ATOM 626 C CA . GLY A 1 88 ? -21.255 9.462 19.337 1.00 55.09 88 GLY A CA 1
ATOM 627 C C . GLY A 1 88 ? -20.924 8.398 20.391 1.00 55.09 88 GLY A C 1
ATOM 628 O O . GLY A 1 88 ? -21.020 8.700 21.579 1.00 55.09 88 GLY A O 1
ATOM 629 N N . THR A 1 89 ? -20.465 7.196 20.023 1.00 66.94 89 THR A N 1
ATOM 630 C CA . THR A 1 89 ? -19.813 6.296 20.991 1.00 66.94 89 THR A CA 1
ATOM 631 C C . THR A 1 89 ? -18.324 6.620 21.057 1.00 66.94 89 THR A C 1
ATOM 633 O O . THR A 1 89 ? -17.628 6.647 20.035 1.00 66.94 89 THR A O 1
ATOM 636 N N . ALA A 1 90 ? -17.827 6.889 22.266 1.00 68.56 90 ALA A N 1
ATOM 637 C CA . ALA A 1 90 ? -16.411 7.126 22.508 1.00 68.56 90 ALA A CA 1
ATOM 638 C C . ALA A 1 90 ? -15.626 5.833 22.235 1.00 68.56 90 ALA A C 1
ATOM 640 O O . ALA A 1 90 ? -15.486 4.985 23.110 1.00 68.56 90 ALA A O 1
ATOM 641 N N . VAL A 1 91 ? -15.147 5.665 21.001 1.00 80.62 91 VAL A N 1
ATOM 642 C CA . VAL A 1 91 ? -14.158 4.635 20.683 1.00 80.62 91 VAL A CA 1
ATOM 643 C C . VAL A 1 91 ? -12.800 5.165 21.134 1.00 80.62 91 VAL A C 1
ATOM 645 O O . VAL A 1 91 ? -12.431 6.266 20.708 1.00 80.62 91 VAL A O 1
ATOM 648 N N . PRO A 1 92 ? -12.065 4.426 21.980 1.00 86.00 92 PRO A N 1
ATOM 649 C CA . PRO A 1 92 ? -10.724 4.817 22.386 1.00 86.00 92 PRO A CA 1
ATOM 650 C C . PRO A 1 92 ? -9.812 5.029 21.174 1.00 86.00 92 PRO A C 1
ATOM 652 O O . PRO A 1 92 ? -9.830 4.237 20.232 1.00 86.00 92 PRO A O 1
ATOM 655 N N . GLU A 1 93 ? -8.967 6.059 21.214 1.00 86.44 93 GLU A N 1
ATOM 656 C CA . GLU A 1 93 ? -7.957 6.312 20.173 1.00 86.44 93 GLU A CA 1
ATOM 657 C C . GLU A 1 93 ? -7.036 5.098 19.966 1.00 86.44 93 GLU A C 1
ATOM 659 O O . GLU A 1 93 ? -6.712 4.737 18.835 1.00 86.44 93 GLU A O 1
ATOM 664 N N . SER A 1 94 ? -6.747 4.371 21.049 1.00 90.81 94 SER A N 1
ATOM 665 C CA . SER A 1 94 ? -5.989 3.120 21.019 1.00 90.81 94 SER A CA 1
ATOM 666 C C . SER A 1 94 ? -6.612 2.044 20.119 1.00 90.81 94 SER A C 1
ATOM 668 O O . SER A 1 94 ? -5.892 1.193 19.605 1.00 90.81 94 SER A O 1
ATOM 670 N N . CYS A 1 95 ? -7.925 2.064 19.866 1.00 92.00 95 CYS A N 1
ATOM 671 C CA . CYS A 1 95 ? -8.553 1.145 18.915 1.00 92.00 95 CYS A CA 1
ATOM 672 C C . CYS A 1 95 ? -8.261 1.519 17.458 1.00 92.00 95 CYS A C 1
ATOM 674 O O . CYS A 1 95 ? -8.096 0.625 16.630 1.00 92.00 95 CYS A O 1
ATOM 676 N N . VAL A 1 96 ? -8.140 2.814 17.149 1.00 91.06 96 VAL A N 1
ATOM 677 C CA . VAL A 1 96 ? -7.725 3.296 15.820 1.00 91.06 96 VAL A CA 1
ATOM 678 C C . VAL A 1 96 ? -6.259 2.947 15.573 1.00 91.06 96 VAL A C 1
ATOM 680 O O . VAL A 1 96 ? -5.919 2.410 14.522 1.00 91.06 96 VAL A O 1
ATOM 683 N N . GLU A 1 97 ? -5.401 3.167 16.570 1.00 92.94 97 GLU A N 1
ATOM 684 C CA . GLU A 1 97 ? -3.986 2.780 16.530 1.00 92.94 97 GLU A CA 1
ATOM 685 C C . GLU A 1 97 ? -3.797 1.278 16.315 1.00 92.94 97 GLU A C 1
ATOM 687 O O . GLU A 1 97 ? -3.007 0.853 15.470 1.00 92.94 97 GLU A O 1
ATOM 692 N N . ARG A 1 98 ? -4.541 0.455 17.064 1.00 94.44 98 ARG A N 1
ATOM 693 C CA . ARG A 1 98 ? -4.488 -1.005 16.931 1.00 94.44 98 ARG A CA 1
ATOM 694 C C . ARG A 1 98 ? -5.014 -1.469 15.576 1.00 94.44 98 ARG A C 1
ATOM 696 O O . ARG A 1 98 ? -4.434 -2.392 15.010 1.00 94.44 98 ARG A O 1
ATOM 703 N N . LEU A 1 99 ? -6.057 -0.834 15.037 1.00 95.25 99 LEU A N 1
ATOM 704 C CA . LEU A 1 99 ? -6.540 -1.122 13.685 1.00 95.25 99 LEU A CA 1
ATOM 705 C C . LEU A 1 99 ? -5.471 -0.797 12.637 1.00 95.25 99 LEU A C 1
ATOM 707 O O . LEU A 1 99 ? -5.159 -1.649 11.810 1.00 95.25 99 LEU A O 1
ATOM 711 N N . ALA A 1 100 ? -4.841 0.377 12.722 1.00 95.38 100 ALA A N 1
ATOM 712 C CA . ALA A 1 100 ? -3.743 0.744 11.831 1.00 95.38 100 ALA A CA 1
ATOM 713 C C . ALA A 1 100 ? -2.559 -0.232 11.938 1.00 95.38 100 ALA A C 1
ATOM 715 O O . ALA A 1 100 ? -1.979 -0.617 10.924 1.00 95.38 100 ALA A O 1
ATOM 716 N N . ALA A 1 101 ? -2.223 -0.691 13.149 1.00 95.56 101 ALA A N 1
ATOM 717 C CA . ALA A 1 101 ? -1.188 -1.701 13.357 1.00 95.56 101 ALA A CA 1
ATOM 718 C C . ALA A 1 101 ? -1.546 -3.050 12.708 1.00 95.56 101 ALA A C 1
ATOM 720 O O . ALA A 1 101 ? -0.697 -3.643 12.045 1.00 95.56 101 ALA A O 1
ATOM 721 N N . ARG A 1 102 ? -2.799 -3.507 12.833 1.00 96.06 102 ARG A N 1
ATOM 722 C CA . ARG A 1 102 ? -3.280 -4.730 12.169 1.00 96.06 102 ARG A CA 1
ATOM 723 C C . ARG A 1 102 ? -3.286 -4.611 10.650 1.00 96.06 102 ARG A C 1
ATOM 725 O O . ARG A 1 102 ? -2.873 -5.546 9.973 1.00 96.06 102 ARG A O 1
ATOM 732 N N . ASN A 1 103 ? -3.676 -3.456 10.116 1.00 96.06 103 ASN A N 1
ATOM 733 C CA . ASN A 1 103 ? -3.575 -3.184 8.685 1.00 96.06 103 ASN A CA 1
ATOM 734 C C . ASN A 1 103 ? -2.117 -3.214 8.221 1.00 96.06 103 ASN A C 1
ATOM 736 O O . ASN A 1 103 ? -1.814 -3.828 7.206 1.00 96.06 103 ASN A O 1
ATOM 740 N N . ALA A 1 104 ? -1.204 -2.582 8.963 1.00 95.06 104 ALA A N 1
ATOM 741 C CA . ALA A 1 104 ? 0.215 -2.585 8.630 1.00 95.06 104 ALA A CA 1
ATOM 742 C C . ALA A 1 104 ? 0.809 -3.999 8.624 1.00 95.06 104 ALA A C 1
ATOM 744 O O . ALA A 1 104 ? 1.537 -4.343 7.697 1.00 95.06 104 ALA A O 1
ATOM 745 N N . GLU A 1 105 ? 0.458 -4.833 9.602 1.00 94.69 105 GLU A N 1
ATOM 746 C CA . GLU A 1 105 ? 0.843 -6.246 9.645 1.00 94.69 105 GLU A CA 1
ATOM 747 C C . GLU A 1 105 ? 0.294 -7.012 8.430 1.00 94.69 105 GLU A C 1
ATOM 749 O O . GLU A 1 105 ? 1.063 -7.629 7.697 1.00 94.69 105 GLU A O 1
ATOM 754 N N . ALA A 1 106 ? -1.009 -6.905 8.151 1.00 95.38 106 ALA A N 1
ATOM 755 C CA . ALA A 1 106 ? -1.644 -7.613 7.041 1.00 95.38 106 ALA A CA 1
ATOM 756 C C . ALA A 1 106 ? -1.068 -7.200 5.674 1.00 95.38 106 ALA A C 1
ATOM 758 O O . ALA A 1 106 ? -0.716 -8.058 4.858 1.00 95.38 106 ALA A O 1
ATOM 759 N N . TYR A 1 107 ? -0.942 -5.894 5.423 1.00 96.62 107 TYR A N 1
ATOM 760 C CA . TYR A 1 107 ? -0.413 -5.365 4.166 1.00 96.62 107 TYR A CA 1
ATOM 761 C C . TYR A 1 107 ? 1.077 -5.654 4.001 1.00 96.62 107 TYR A C 1
ATOM 763 O O . TYR A 1 107 ? 1.466 -6.100 2.926 1.00 96.62 107 TYR A O 1
ATOM 771 N N . SER A 1 108 ? 1.907 -5.466 5.032 1.00 95.44 108 SER A N 1
ATOM 772 C CA . SER A 1 108 ? 3.340 -5.783 4.928 1.00 95.44 108 SER A CA 1
ATOM 773 C C . SER A 1 108 ? 3.561 -7.273 4.655 1.00 95.44 108 SER A C 1
ATOM 775 O O . SER A 1 108 ? 4.265 -7.606 3.705 1.00 95.44 108 SER A O 1
ATOM 777 N N . ALA A 1 109 ? 2.883 -8.165 5.385 1.00 94.75 109 ALA A N 1
ATOM 778 C CA . ALA A 1 109 ? 2.979 -9.612 5.181 1.00 94.75 109 ALA A CA 1
ATOM 779 C C . ALA A 1 109 ? 2.473 -10.076 3.804 1.00 94.75 109 ALA A C 1
ATOM 781 O O . ALA A 1 109 ? 2.910 -11.109 3.302 1.00 94.75 109 ALA A O 1
ATOM 782 N N . THR A 1 110 ? 1.554 -9.324 3.193 1.00 95.50 110 THR A N 1
ATOM 783 C CA . THR A 1 110 ? 0.977 -9.667 1.886 1.00 95.50 110 THR A CA 1
ATOM 784 C C . THR A 1 110 ? 1.747 -9.059 0.719 1.00 95.50 110 THR A C 1
ATOM 786 O O . THR A 1 110 ? 1.856 -9.689 -0.330 1.00 95.50 110 THR A O 1
ATOM 789 N N . LEU A 1 111 ? 2.245 -7.832 0.870 1.00 96.56 111 LEU A N 1
ATOM 790 C CA . LEU A 1 111 ? 2.848 -7.076 -0.222 1.00 96.56 111 LEU A CA 1
ATOM 791 C C . LEU A 1 111 ? 4.364 -7.214 -0.296 1.00 96.56 111 LEU A C 1
ATOM 793 O O . LEU A 1 111 ? 4.899 -6.890 -1.346 1.00 96.56 111 LEU A O 1
ATOM 797 N N . PHE A 1 112 ? 5.057 -7.670 0.752 1.00 96.44 112 PHE A N 1
ATOM 798 C CA . PHE A 1 112 ? 6.523 -7.654 0.803 1.00 96.44 112 PHE A CA 1
ATOM 799 C C . PHE A 1 112 ? 7.133 -9.033 1.033 1.00 96.44 112 PHE A C 1
ATOM 801 O O . PHE A 1 112 ? 6.675 -9.802 1.880 1.00 96.44 112 PHE A O 1
ATOM 808 N N . THR A 1 113 ? 8.250 -9.300 0.353 1.00 91.62 113 THR A N 1
ATOM 809 C CA . THR A 1 113 ? 9.069 -10.502 0.585 1.00 91.62 113 THR A CA 1
ATOM 810 C C . THR A 1 113 ? 9.739 -10.488 1.965 1.00 91.62 113 THR A C 1
ATOM 812 O O . THR A 1 113 ? 9.841 -11.529 2.611 1.00 91.62 113 THR A O 1
ATOM 815 N N . THR A 1 114 ? 10.155 -9.315 2.453 1.00 85.38 114 THR A N 1
ATOM 816 C CA . THR A 1 114 ? 10.979 -9.137 3.666 1.00 85.38 114 THR A CA 1
ATOM 817 C C . THR A 1 114 ? 10.255 -8.393 4.792 1.00 85.38 114 THR A C 1
ATOM 819 O O . THR A 1 114 ? 10.840 -7.559 5.483 1.00 85.38 114 THR A O 1
ATOM 822 N N . HIS A 1 115 ? 8.971 -8.678 5.012 1.00 81.44 115 HIS A N 1
ATOM 823 C CA . HIS A 1 115 ? 8.149 -7.942 5.984 1.00 81.44 115 HIS A CA 1
ATOM 824 C C . HIS A 1 115 ? 8.628 -8.043 7.451 1.00 81.44 115 HIS A C 1
ATOM 826 O O . HIS A 1 115 ? 8.312 -7.177 8.266 1.00 81.44 115 HIS A O 1
ATOM 832 N N . SER A 1 116 ? 9.401 -9.076 7.800 1.00 80.56 116 SER A N 1
ATOM 833 C CA . SER A 1 116 ? 9.973 -9.273 9.140 1.00 80.56 116 SER A CA 1
ATOM 834 C C . SER A 1 116 ? 11.398 -8.731 9.300 1.00 80.56 116 SER A C 1
ATOM 836 O O . SER A 1 116 ? 11.961 -8.820 10.390 1.00 80.56 116 SER A O 1
ATOM 838 N N . ASP A 1 117 ? 12.013 -8.210 8.237 1.00 84.25 117 ASP A N 1
ATOM 839 C CA . ASP A 1 117 ? 13.359 -7.643 8.307 1.00 84.25 117 ASP A CA 1
ATOM 840 C C . ASP A 1 117 ? 13.323 -6.303 9.059 1.00 84.25 117 ASP A C 1
ATOM 842 O O . ASP A 1 117 ? 12.470 -5.443 8.816 1.00 84.25 117 ASP A O 1
ATOM 846 N N . VAL A 1 118 ? 14.260 -6.129 9.994 1.00 80.62 118 VAL A N 1
ATOM 847 C CA . VAL A 1 118 ? 14.410 -4.922 10.815 1.00 80.62 118 VAL A CA 1
ATOM 848 C C . VAL A 1 118 ? 14.655 -3.688 9.944 1.00 80.62 118 VAL A C 1
ATOM 850 O O . VAL A 1 118 ? 14.167 -2.608 10.282 1.00 80.62 118 VAL A O 1
ATOM 853 N N . ALA A 1 119 ? 15.333 -3.844 8.802 1.00 83.19 119 ALA A N 1
ATOM 854 C CA . ALA A 1 119 ? 15.597 -2.752 7.866 1.00 83.19 119 ALA A CA 1
ATOM 855 C C . ALA A 1 119 ? 14.310 -2.107 7.316 1.00 83.19 119 ALA A C 1
ATOM 857 O O . ALA A 1 119 ? 14.292 -0.911 7.031 1.00 83.19 119 ALA A O 1
ATOM 858 N N . TRP A 1 120 ? 13.216 -2.871 7.227 1.00 86.56 120 TRP A N 1
ATOM 859 C CA . TRP A 1 120 ? 11.931 -2.409 6.694 1.00 86.56 120 TRP A CA 1
ATOM 860 C C . TRP A 1 120 ? 10.957 -1.900 7.764 1.00 86.56 120 TRP A C 1
ATOM 862 O O . TRP A 1 120 ? 9.956 -1.259 7.438 1.00 86.56 120 TRP A O 1
ATOM 872 N N . GLN A 1 121 ? 11.241 -2.113 9.053 1.00 87.75 121 GLN A N 1
ATOM 873 C CA . GLN A 1 121 ? 10.303 -1.758 10.128 1.00 87.75 121 GLN A CA 1
ATOM 874 C C . GLN A 1 121 ? 10.049 -0.255 10.228 1.00 87.75 121 GLN A C 1
ATOM 876 O O . GLN A 1 121 ? 8.924 0.162 10.515 1.00 87.75 121 GLN A O 1
ATOM 881 N N . GLN A 1 122 ? 11.064 0.572 9.959 1.00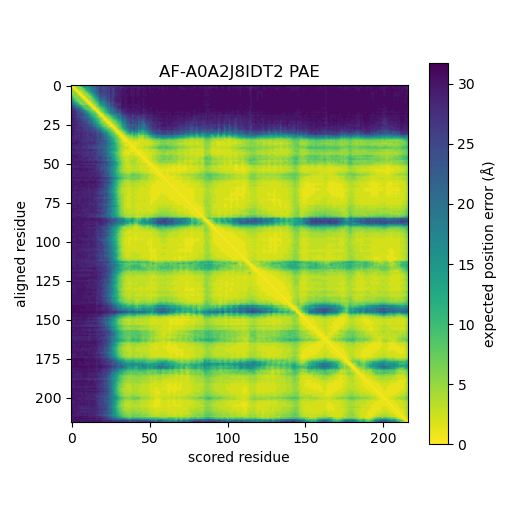 89.38 122 GLN A N 1
ATOM 882 C CA . GLN A 1 122 ? 10.880 2.022 9.928 1.00 89.38 122 GLN A CA 1
ATOM 883 C C . GLN A 1 122 ? 9.933 2.427 8.793 1.00 89.38 122 GLN A C 1
ATOM 885 O O . GLN A 1 122 ? 9.011 3.206 9.021 1.00 89.38 122 GLN A O 1
ATOM 890 N N . TYR A 1 123 ? 10.101 1.834 7.609 1.00 89.88 123 TYR A N 1
ATOM 891 C CA . TYR A 1 123 ? 9.230 2.074 6.463 1.00 89.88 123 TYR A CA 1
ATOM 892 C C . TYR A 1 123 ? 7.770 1.699 6.769 1.00 89.88 123 TYR A C 1
ATOM 894 O O . TYR A 1 123 ? 6.870 2.528 6.622 1.00 89.88 123 TYR A O 1
ATOM 902 N N . PHE A 1 124 ? 7.522 0.490 7.284 1.00 92.69 124 PHE A N 1
ATOM 903 C CA . PHE A 1 124 ? 6.165 0.060 7.649 1.00 92.69 124 PHE A CA 1
ATOM 904 C C . PHE A 1 124 ? 5.568 0.895 8.781 1.00 92.69 124 PHE A C 1
ATOM 906 O O . PHE A 1 124 ? 4.363 1.147 8.791 1.00 92.69 124 PHE A O 1
ATOM 913 N N . THR A 1 125 ? 6.399 1.372 9.709 1.00 92.12 125 THR A N 1
ATOM 914 C CA . THR A 1 125 ? 5.963 2.290 10.765 1.00 92.12 125 THR A CA 1
ATOM 915 C C . THR A 1 125 ? 5.492 3.619 10.183 1.00 92.12 125 THR A C 1
ATOM 917 O O . THR A 1 125 ? 4.425 4.087 10.579 1.00 92.12 125 THR A O 1
ATOM 920 N N . SER A 1 126 ? 6.216 4.196 9.220 1.00 90.75 126 SER A N 1
ATOM 921 C CA . SER A 1 126 ? 5.783 5.420 8.536 1.00 90.75 126 SER A CA 1
ATOM 922 C C . SER A 1 126 ? 4.456 5.215 7.797 1.00 90.75 126 SER A C 1
ATOM 924 O O . SER A 1 126 ? 3.534 6.016 7.953 1.00 90.75 126 SER A O 1
ATOM 926 N N . VAL A 1 127 ? 4.296 4.102 7.069 1.00 92.50 127 VAL A N 1
ATOM 927 C CA . VAL A 1 127 ? 3.032 3.793 6.374 1.00 92.50 127 VAL A CA 1
ATOM 928 C C . VAL A 1 127 ? 1.872 3.569 7.350 1.00 92.50 127 VAL A C 1
ATOM 930 O O . VAL A 1 127 ? 0.774 4.085 7.134 1.00 92.50 127 VAL A O 1
ATOM 933 N N . LYS A 1 128 ? 2.113 2.880 8.472 1.00 94.50 128 LYS A N 1
ATOM 934 C CA . LYS A 1 128 ? 1.138 2.726 9.564 1.00 94.50 128 LYS A CA 1
ATOM 935 C C . LYS A 1 128 ? 0.676 4.083 10.099 1.00 94.50 128 LYS A C 1
ATOM 937 O O . LYS A 1 128 ? -0.521 4.273 10.298 1.00 94.50 128 LYS A O 1
ATOM 942 N N . VAL A 1 129 ? 1.601 5.018 10.329 1.00 92.38 129 VAL A N 1
ATOM 943 C CA . VAL A 1 129 ? 1.279 6.369 10.818 1.00 92.38 129 VAL A CA 1
ATOM 944 C C . VAL A 1 129 ? 0.402 7.118 9.811 1.00 92.38 129 VAL A C 1
ATOM 946 O O . VAL A 1 129 ? -0.592 7.718 10.215 1.00 92.38 129 VAL A O 1
ATOM 949 N N . MET A 1 130 ? 0.690 7.025 8.511 1.00 91.38 130 MET A N 1
ATOM 950 C CA . MET A 1 130 ? -0.154 7.625 7.467 1.00 91.38 130 MET A CA 1
ATOM 951 C C . MET A 1 130 ? -1.559 6.998 7.412 1.00 91.38 130 MET A C 1
ATOM 953 O O . MET A 1 130 ? -2.551 7.724 7.320 1.00 91.38 130 MET A O 1
ATOM 957 N N . ASN A 1 131 ? -1.684 5.669 7.543 1.00 93.31 131 ASN A N 1
ATOM 958 C CA . ASN A 1 131 ? -2.997 5.020 7.662 1.00 93.31 131 ASN A CA 1
ATOM 959 C C . ASN A 1 131 ? -3.745 5.480 8.925 1.00 93.31 131 ASN A C 1
ATOM 961 O O . ASN A 1 131 ? -4.911 5.852 8.834 1.00 93.31 131 ASN A O 1
ATOM 965 N N . GLN A 1 132 ? -3.082 5.543 10.083 1.00 91.88 132 GLN A N 1
ATOM 966 C CA . GLN A 1 132 ? -3.681 6.043 11.326 1.00 91.88 132 GLN A CA 1
ATOM 967 C C . GLN A 1 132 ? -4.203 7.482 11.176 1.00 91.88 132 GLN A C 1
ATOM 969 O O . GLN A 1 132 ? -5.320 7.772 11.603 1.00 91.88 132 GLN A O 1
ATOM 974 N N . GLN A 1 133 ? -3.431 8.368 10.538 1.00 88.75 133 GLN A N 1
ATOM 975 C CA . GLN A 1 133 ? -3.849 9.746 10.259 1.00 88.75 133 GLN A CA 1
ATOM 976 C C . GLN A 1 133 ? -5.097 9.791 9.366 1.00 88.75 133 GLN A C 1
ATOM 978 O O . GLN A 1 133 ? -6.050 10.505 9.684 1.00 88.75 133 GLN A O 1
ATOM 983 N N . ASN A 1 134 ? -5.139 8.986 8.299 1.00 87.69 134 ASN A N 1
ATOM 984 C CA . ASN A 1 134 ? -6.331 8.851 7.456 1.00 87.69 134 ASN A CA 1
ATOM 985 C C . ASN A 1 134 ? -7.548 8.365 8.253 1.00 87.69 134 ASN A C 1
ATOM 987 O O . ASN A 1 134 ? -8.634 8.926 8.116 1.00 87.69 134 ASN A O 1
ATOM 991 N N . LEU A 1 135 ? -7.390 7.344 9.100 1.00 88.81 135 LEU A N 1
ATOM 992 C CA . LEU A 1 135 ? -8.491 6.817 9.909 1.00 88.81 135 LEU A CA 1
ATOM 993 C C . LEU A 1 135 ? -9.023 7.865 10.895 1.00 88.81 135 LEU A C 1
ATOM 995 O O . LEU A 1 135 ? -10.237 8.016 11.034 1.00 88.81 135 LEU A O 1
ATOM 999 N N . ALA A 1 136 ? -8.140 8.635 11.533 1.00 85.44 136 ALA A N 1
ATOM 1000 C CA . ALA A 1 136 ? -8.533 9.736 12.410 1.00 85.44 136 ALA A CA 1
ATOM 1001 C C . ALA A 1 136 ? -9.298 10.841 11.654 1.00 85.44 136 ALA A C 1
ATOM 1003 O O . ALA A 1 136 ? -10.305 11.357 12.154 1.00 85.44 136 ALA A O 1
ATOM 1004 N N . ALA A 1 137 ? -8.868 11.166 10.430 1.00 81.19 137 ALA A N 1
ATOM 1005 C CA . ALA A 1 137 ? -9.549 12.132 9.570 1.00 81.19 137 ALA A CA 1
ATOM 1006 C C . ALA A 1 137 ?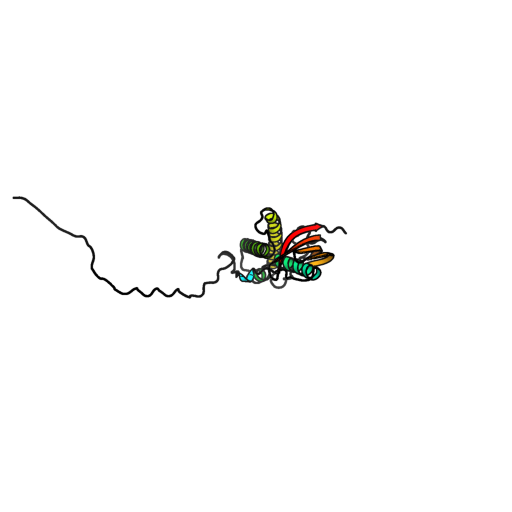 -10.948 11.646 9.153 1.00 81.19 137 ALA A C 1
ATOM 1008 O O . ALA A 1 137 ? -11.921 12.383 9.315 1.00 81.19 137 ALA A O 1
ATOM 1009 N N . VAL A 1 138 ? -11.079 10.388 8.707 1.00 83.12 138 VAL A N 1
ATOM 1010 C CA . VAL A 1 138 ? -12.378 9.780 8.355 1.00 83.12 138 VAL A CA 1
ATOM 1011 C C . VAL A 1 138 ? -13.334 9.796 9.547 1.00 83.12 138 VAL A C 1
ATOM 1013 O O . VAL A 1 138 ? -14.492 10.190 9.409 1.00 83.12 138 VAL A O 1
ATOM 1016 N N . ARG A 1 139 ? -12.847 9.436 10.742 1.00 80.81 139 ARG A N 1
ATOM 1017 C CA . ARG A 1 139 ? -13.652 9.467 11.970 1.00 80.81 139 ARG A CA 1
ATOM 1018 C C . ARG A 1 139 ? -14.179 10.869 12.284 1.00 80.81 139 ARG A C 1
ATOM 1020 O O . ARG A 1 139 ? -15.314 11.004 12.729 1.00 80.81 139 ARG A O 1
ATOM 1027 N N . SER A 1 140 ? -13.355 11.891 12.064 1.00 78.69 140 SER A N 1
ATOM 1028 C CA . SER A 1 140 ? -13.701 13.289 12.350 1.00 78.69 140 SER A CA 1
ATOM 1029 C C . SER A 1 140 ? -14.682 13.872 11.329 1.00 78.69 140 SER A C 1
ATOM 1031 O O . SER A 1 140 ? -15.530 14.680 11.694 1.00 78.69 140 SER A O 1
ATOM 1033 N N . ALA A 1 141 ? -14.583 13.459 10.062 1.00 75.31 141 ALA A N 1
ATOM 1034 C CA . ALA A 1 141 ? -15.454 13.921 8.982 1.00 75.31 141 ALA A CA 1
ATOM 1035 C C . ALA A 1 141 ? -16.866 13.300 9.026 1.00 75.31 141 ALA A C 1
ATOM 1037 O O . ALA A 1 141 ? -17.816 13.896 8.519 1.00 75.31 141 ALA A O 1
ATOM 1038 N N . GLY A 1 142 ? -17.018 12.123 9.641 1.00 66.94 142 GLY A N 1
ATOM 1039 C CA . GLY A 1 142 ? -18.287 11.398 9.703 1.00 66.94 142 GLY A CA 1
ATOM 1040 C C . GLY A 1 142 ? -18.688 10.744 8.367 1.00 66.94 142 GLY A C 1
ATOM 1041 O O . GLY A 1 142 ? -17.954 10.827 7.380 1.00 66.94 142 GLY A O 1
ATOM 1042 N N . PRO A 1 143 ? -19.855 10.073 8.311 1.00 65.00 143 PRO A N 1
ATOM 1043 C CA . PRO A 1 143 ? -20.248 9.244 7.165 1.00 65.00 143 PRO A CA 1
ATOM 1044 C C . PRO A 1 143 ? -20.354 10.015 5.838 1.00 65.00 143 PRO A C 1
ATOM 1046 O O . PRO A 1 143 ? -19.996 9.487 4.787 1.00 65.00 143 PRO A O 1
ATOM 1049 N N . GLU A 1 144 ? -20.801 11.274 5.887 1.00 59.97 144 GLU A N 1
ATOM 1050 C CA . GLU A 1 144 ? -21.078 12.108 4.706 1.00 59.97 144 GLU A CA 1
ATOM 1051 C C . GLU A 1 144 ? -19.836 12.819 4.134 1.00 59.97 144 GLU A C 1
ATOM 1053 O O . GLU A 1 144 ? -19.865 13.284 2.997 1.00 59.97 144 GLU A O 1
ATOM 1058 N N . GLY A 1 145 ? -18.726 12.876 4.882 1.00 57.44 145 GLY A N 1
ATOM 1059 C CA . GLY A 1 145 ? -17.461 13.494 4.452 1.00 57.44 145 GLY A CA 1
ATOM 1060 C C . GLY A 1 145 ? -16.435 12.513 3.869 1.00 57.44 145 GLY A C 1
ATOM 1061 O O . GLY A 1 145 ? -15.261 12.857 3.722 1.00 57.44 145 GLY A O 1
ATOM 1062 N N . SER A 1 146 ? -16.841 11.275 3.580 1.00 54.47 146 SER A N 1
ATOM 1063 C CA . SER A 1 146 ? -15.937 10.149 3.324 1.00 54.47 146 SER A CA 1
ATOM 1064 C C . SER A 1 146 ? -15.455 10.056 1.867 1.00 54.47 146 SER A C 1
ATOM 1066 O O . SER A 1 146 ? -15.834 9.175 1.097 1.00 54.47 146 SER A O 1
ATOM 1068 N N . GLY A 1 147 ? -14.548 10.950 1.473 1.00 65.69 147 GLY A N 1
ATOM 1069 C CA . GLY A 1 147 ? -13.647 10.655 0.352 1.00 65.69 147 GLY A CA 1
ATOM 1070 C C . GLY A 1 147 ? -12.597 9.607 0.749 1.00 65.69 147 GLY A C 1
ATOM 1071 O O . GLY A 1 147 ? -12.369 9.367 1.934 1.00 65.69 147 GLY A O 1
ATOM 1072 N N . ARG A 1 148 ? -11.924 8.993 -0.233 1.00 81.25 148 ARG A N 1
ATOM 1073 C CA . ARG A 1 148 ? -10.697 8.204 -0.009 1.00 81.25 148 ARG A CA 1
ATOM 1074 C C . ARG A 1 148 ? -9.520 8.893 -0.654 1.00 81.25 148 ARG A C 1
ATOM 1076 O O . ARG A 1 148 ? -9.641 9.403 -1.769 1.00 81.25 148 ARG A O 1
ATOM 1083 N N . GLY A 1 149 ? -8.392 8.892 0.046 1.00 87.00 149 GLY A N 1
ATOM 1084 C CA . GLY A 1 149 ? -7.159 9.351 -0.561 1.00 87.00 149 GLY A CA 1
ATOM 1085 C C . GLY A 1 149 ? -6.730 8.360 -1.634 1.00 87.00 149 GLY A C 1
ATOM 1086 O O . GLY A 1 149 ? -7.035 7.170 -1.541 1.00 87.00 149 GLY A O 1
ATOM 1087 N N . LYS A 1 150 ? -6.043 8.820 -2.672 1.00 93.38 150 LYS A N 1
ATOM 1088 C CA . LYS A 1 150 ? -5.595 7.935 -3.751 1.00 93.38 150 LYS A CA 1
ATOM 1089 C C . LYS A 1 150 ? -4.242 8.351 -4.279 1.00 93.38 150 LYS A C 1
ATOM 1091 O O . LYS A 1 150 ? -3.947 9.538 -4.381 1.00 93.38 150 LYS A O 1
ATOM 1096 N N . PHE A 1 151 ? -3.443 7.368 -4.656 1.00 95.75 151 PHE A N 1
ATOM 1097 C CA . PHE A 1 151 ? -2.274 7.612 -5.477 1.00 95.75 151 PHE A CA 1
ATOM 1098 C C . PHE A 1 151 ? -2.690 7.798 -6.934 1.00 95.75 151 PHE A C 1
ATOM 1100 O O . PHE A 1 151 ? -3.465 7.017 -7.485 1.00 95.75 151 PHE A O 1
ATOM 1107 N N . GLU A 1 152 ? -2.160 8.841 -7.558 1.00 96.56 152 GLU A N 1
ATOM 1108 C CA . GLU A 1 152 ? -2.326 9.137 -8.974 1.00 96.56 152 GLU A CA 1
ATOM 1109 C C . GLU A 1 152 ? -0.976 8.997 -9.672 1.00 96.56 152 GLU A C 1
ATOM 1111 O O . GLU A 1 152 ? 0.021 9.578 -9.238 1.00 96.56 152 GLU A O 1
ATOM 1116 N N . LEU A 1 153 ? -0.951 8.235 -10.766 1.00 97.31 153 LEU A N 1
ATOM 1117 C CA . LEU A 1 153 ? 0.198 8.183 -11.660 1.00 97.31 153 LEU A CA 1
ATOM 1118 C C . LEU A 1 153 ? 0.331 9.534 -12.370 1.00 97.31 153 LEU A C 1
ATOM 1120 O O . LEU A 1 153 ? -0.606 9.977 -13.032 1.00 97.31 153 LEU A O 1
ATOM 1124 N N . LEU A 1 154 ? 1.496 10.165 -12.253 1.00 97.00 154 LEU A N 1
ATOM 1125 C CA . LEU A 1 154 ? 1.831 11.377 -12.996 1.00 97.00 154 LEU A CA 1
ATOM 1126 C C . LEU A 1 154 ? 2.493 11.022 -14.324 1.00 97.00 154 LEU A C 1
ATOM 1128 O O . LEU A 1 154 ? 2.098 11.526 -15.372 1.00 97.00 154 LEU A O 1
ATOM 1132 N N . GLN A 1 155 ? 3.490 10.139 -14.276 1.00 96.00 155 GLN A N 1
ATOM 1133 C CA . GLN A 1 155 ? 4.248 9.741 -15.453 1.00 96.00 155 GLN A CA 1
ATOM 1134 C C . GLN A 1 155 ? 4.887 8.366 -15.258 1.00 96.00 155 GLN A C 1
ATOM 1136 O O . GLN A 1 155 ? 5.515 8.097 -14.240 1.00 96.00 155 GLN A O 1
ATOM 1141 N N . GLU A 1 156 ? 4.793 7.517 -16.277 1.00 96.75 156 GLU A N 1
ATOM 1142 C CA . GLU A 1 156 ? 5.659 6.345 -16.420 1.00 96.75 156 GLU A CA 1
ATOM 1143 C C . GLU A 1 156 ? 7.008 6.783 -17.011 1.00 96.75 156 GLU A C 1
ATOM 1145 O O . GLU A 1 156 ? 7.035 7.479 -18.029 1.00 96.75 156 GLU A O 1
ATOM 1150 N N . ILE A 1 157 ? 8.118 6.405 -16.369 1.00 96.38 157 ILE A N 1
ATOM 1151 C CA . ILE A 1 157 ? 9.472 6.796 -16.794 1.00 96.38 157 ILE A CA 1
ATOM 1152 C C . ILE A 1 157 ? 10.183 5.627 -17.458 1.00 96.38 157 ILE A C 1
ATOM 1154 O O . ILE A 1 157 ? 10.725 5.780 -18.548 1.00 96.38 157 ILE A O 1
ATOM 1158 N N . ASP A 1 158 ? 10.223 4.489 -16.772 1.00 95.44 158 ASP A N 1
ATOM 1159 C CA . ASP A 1 158 ? 10.874 3.279 -17.254 1.00 95.44 158 ASP A CA 1
ATOM 1160 C C . ASP A 1 158 ? 10.206 2.062 -16.620 1.00 95.44 158 ASP A C 1
ATOM 1162 O O . ASP A 1 158 ? 9.775 2.103 -15.463 1.00 95.44 158 ASP A O 1
ATOM 1166 N N . SER A 1 159 ? 10.080 0.987 -17.380 1.00 95.25 159 SER A N 1
ATOM 1167 C CA . SER A 1 159 ? 9.440 -0.228 -16.906 1.00 95.25 159 SER A CA 1
ATOM 1168 C C . SER A 1 159 ? 9.955 -1.436 -17.683 1.00 95.25 159 SER A C 1
ATOM 1170 O O . SER A 1 159 ? 10.125 -1.406 -18.902 1.00 95.25 159 SER A O 1
ATOM 1172 N N . SER A 1 160 ? 10.245 -2.521 -16.970 1.00 95.00 160 SER A N 1
ATOM 1173 C CA . SER A 1 160 ? 10.676 -3.780 -17.576 1.00 95.00 160 SER A CA 1
ATOM 1174 C C . SER A 1 160 ? 10.112 -4.962 -16.801 1.00 95.00 160 SER A C 1
ATOM 1176 O O . SER A 1 160 ? 9.938 -4.895 -15.586 1.00 95.00 160 SER A O 1
ATOM 1178 N N . ALA A 1 161 ? 9.803 -6.043 -17.511 1.00 94.38 161 ALA A N 1
ATOM 1179 C CA . ALA A 1 161 ? 9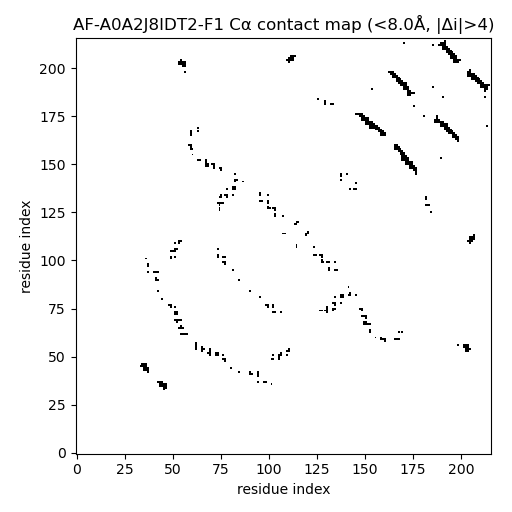.353 -7.294 -16.917 1.00 94.38 161 ALA A CA 1
ATOM 1180 C C . ALA A 1 161 ? 10.094 -8.470 -17.548 1.00 94.38 161 ALA A C 1
ATOM 1182 O O . ALA A 1 161 ? 10.310 -8.521 -18.760 1.00 94.38 161 ALA A O 1
ATOM 1183 N N . THR A 1 162 ? 10.472 -9.406 -16.691 1.00 92.25 162 THR A N 1
ATOM 1184 C CA . THR A 1 162 ? 11.089 -10.692 -17.007 1.00 92.25 162 THR A CA 1
ATOM 1185 C C . THR A 1 162 ? 10.357 -11.778 -16.227 1.00 92.25 162 THR A C 1
ATOM 1187 O O . THR A 1 162 ? 9.645 -11.477 -15.269 1.00 92.25 162 THR A O 1
ATOM 1190 N N . ASP A 1 163 ? 10.595 -13.044 -16.559 1.00 89.44 163 ASP A N 1
ATOM 1191 C CA . ASP A 1 163 ? 10.026 -14.168 -15.802 1.00 89.44 163 ASP A CA 1
ATOM 1192 C C . ASP A 1 163 ? 10.463 -14.171 -14.325 1.00 89.44 163 ASP A C 1
ATOM 1194 O O . ASP A 1 163 ? 9.761 -14.693 -13.462 1.00 89.44 163 ASP A O 1
ATOM 1198 N N . SER A 1 164 ? 11.622 -13.577 -14.021 1.00 89.69 164 SER A N 1
ATOM 1199 C CA . SER A 1 164 ? 12.173 -13.482 -12.666 1.00 89.69 164 SER A CA 1
ATOM 1200 C C . SER A 1 164 ? 11.705 -12.262 -11.874 1.00 89.69 164 SER A C 1
ATOM 1202 O O . SER A 1 164 ? 11.876 -12.240 -10.657 1.00 89.69 164 SER A O 1
ATOM 1204 N N . GLY A 1 165 ? 11.141 -11.244 -12.527 1.00 94.31 165 GLY A N 1
ATOM 1205 C CA . GLY A 1 165 ? 10.756 -10.018 -11.838 1.00 94.31 165 GLY A CA 1
ATOM 1206 C C . GLY A 1 165 ? 10.433 -8.841 -12.748 1.00 94.31 165 GLY A C 1
ATOM 1207 O O . GLY A 1 165 ? 10.759 -8.826 -13.940 1.00 94.31 165 GLY A O 1
ATOM 1208 N N . THR A 1 166 ? 9.809 -7.842 -12.135 1.00 97.12 166 THR A N 1
ATOM 1209 C CA . THR A 1 166 ? 9.332 -6.606 -12.754 1.00 97.12 166 THR A CA 1
ATOM 1210 C C . THR A 1 166 ? 9.982 -5.412 -12.068 1.00 97.12 166 THR A C 1
ATOM 1212 O O . THR A 1 166 ? 9.902 -5.278 -10.850 1.00 97.12 166 THR A O 1
ATOM 1215 N N . PHE A 1 167 ? 10.578 -4.519 -12.853 1.00 97.38 167 PHE A N 1
ATOM 1216 C CA . PHE A 1 167 ? 11.147 -3.259 -12.384 1.00 97.38 167 PHE A CA 1
ATOM 1217 C C . PHE A 1 167 ? 10.323 -2.097 -12.916 1.00 97.38 167 PHE A C 1
ATOM 1219 O O . PHE A 1 167 ? 10.078 -2.000 -14.119 1.00 97.38 167 PHE A O 1
ATOM 1226 N N . LEU A 1 168 ? 9.917 -1.202 -12.022 1.00 98.38 168 LEU A N 1
ATOM 1227 C CA . LEU A 1 168 ? 9.085 -0.049 -12.331 1.00 98.38 168 LEU A CA 1
ATOM 1228 C C . LEU A 1 168 ? 9.756 1.227 -11.835 1.00 98.38 168 LEU A C 1
ATOM 1230 O O . LEU A 1 168 ? 10.202 1.310 -10.689 1.00 98.38 168 LEU A O 1
ATOM 1234 N N . LYS A 1 169 ? 9.749 2.246 -12.688 1.00 97.94 169 LYS A N 1
ATOM 1235 C CA . LYS A 1 169 ? 10.136 3.609 -12.359 1.00 97.94 169 LYS A CA 1
ATOM 1236 C C . LYS A 1 169 ? 9.071 4.566 -12.867 1.00 97.94 169 LYS A C 1
ATOM 1238 O O . LYS A 1 169 ? 8.823 4.670 -14.070 1.00 97.94 169 LYS A O 1
ATOM 1243 N N . PHE A 1 170 ? 8.449 5.290 -11.952 1.00 98.00 170 PHE A N 1
ATOM 1244 C CA . PHE A 1 170 ? 7.360 6.201 -12.283 1.00 98.00 170 PHE A CA 1
ATOM 1245 C C . PHE A 1 170 ? 7.277 7.341 -11.275 1.00 98.00 170 PHE A C 1
ATOM 1247 O O . PHE A 1 170 ? 7.752 7.220 -10.149 1.00 98.00 170 PHE A O 1
ATOM 1254 N N . ASP A 1 171 ? 6.654 8.438 -11.683 1.00 97.94 171 ASP A N 1
ATOM 1255 C CA . ASP A 1 171 ? 6.313 9.538 -10.794 1.00 97.94 171 ASP A CA 1
ATOM 1256 C C . ASP A 1 171 ? 4.831 9.439 -10.428 1.00 97.94 171 ASP A C 1
ATOM 1258 O O . ASP A 1 171 ? 3.973 9.235 -11.290 1.00 97.94 171 ASP A O 1
ATOM 1262 N N . ALA A 1 172 ? 4.522 9.581 -9.146 1.00 97.69 172 ALA A N 1
ATOM 1263 C CA . ALA A 1 172 ? 3.168 9.550 -8.617 1.00 97.69 172 ALA A CA 1
ATOM 1264 C C . ALA A 1 172 ? 2.988 10.594 -7.514 1.00 97.69 172 ALA A C 1
ATOM 1266 O O . ALA A 1 172 ? 3.953 11.150 -6.988 1.00 97.69 172 ALA A O 1
ATOM 1267 N N . ILE A 1 173 ? 1.734 10.855 -7.166 1.00 96.50 173 ILE A N 1
ATOM 1268 C CA . ILE A 1 173 ? 1.353 11.748 -6.074 1.00 96.50 173 ILE A CA 1
ATOM 1269 C C . ILE A 1 173 ? 0.203 11.134 -5.289 1.00 96.50 173 ILE A C 1
ATOM 1271 O O . ILE A 1 173 ? -0.747 10.605 -5.867 1.00 96.50 173 ILE A O 1
ATOM 1275 N N . TYR A 1 174 ? 0.271 11.213 -3.970 1.00 94.19 174 TYR A N 1
ATOM 1276 C CA . TYR A 1 174 ? -0.853 10.930 -3.100 1.00 94.19 174 TYR A CA 1
ATOM 1277 C C . TYR A 1 174 ? -1.766 12.152 -3.027 1.00 94.19 174 TYR A C 1
ATOM 1279 O O . TYR A 1 174 ? -1.348 13.259 -2.694 1.00 94.19 174 TYR A O 1
ATOM 1287 N N . ARG A 1 175 ? -3.045 11.957 -3.328 1.00 92.12 175 ARG A N 1
ATOM 1288 C CA . ARG A 1 175 ? -4.099 12.946 -3.115 1.00 92.12 175 ARG A CA 1
ATOM 1289 C C . ARG A 1 175 ? -4.841 12.573 -1.835 1.00 92.12 175 ARG A C 1
ATOM 1291 O O . ARG A 1 175 ? -5.663 11.657 -1.899 1.00 92.12 175 ARG A O 1
ATOM 1298 N N . PRO A 1 176 ? -4.571 13.218 -0.685 1.00 83.94 176 PRO A N 1
ATOM 1299 C CA . PRO A 1 176 ? -5.342 12.969 0.527 1.00 83.94 176 PRO A CA 1
ATOM 1300 C C . PRO A 1 176 ? -6.791 13.437 0.353 1.00 83.94 176 PRO A C 1
ATOM 1302 O O . PRO A 1 176 ? -7.083 14.312 -0.461 1.00 83.94 176 PRO A O 1
ATOM 1305 N N . VAL A 1 177 ? -7.693 12.880 1.164 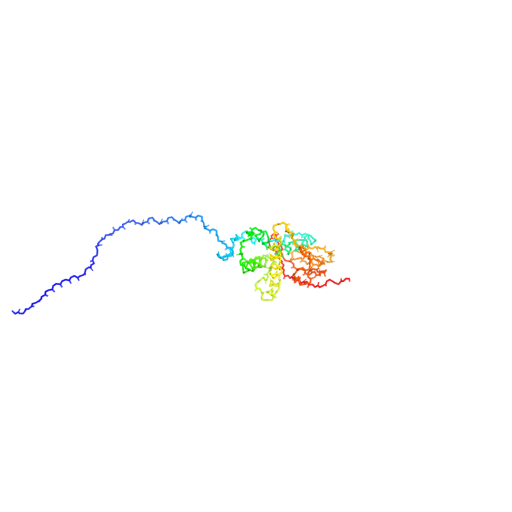1.00 75.88 177 VAL A N 1
ATOM 1306 C CA . VAL A 1 177 ? -9.111 13.289 1.209 1.00 75.88 177 VAL A CA 1
ATOM 1307 C C . VAL A 1 177 ? -9.244 14.770 1.547 1.00 75.88 177 VAL A C 1
ATOM 1309 O O . VAL A 1 177 ? -10.027 15.492 0.934 1.00 75.88 177 VAL A O 1
ATOM 1312 N N . VAL A 1 178 ? -8.453 15.216 2.523 1.00 71.00 178 VAL A N 1
ATOM 1313 C CA . VAL A 1 178 ? -8.397 16.600 2.980 1.00 71.00 178 VAL A CA 1
ATOM 1314 C C . VAL A 1 178 ? -6.976 17.101 2.765 1.00 71.00 178 VAL A C 1
ATOM 1316 O O . VAL A 1 178 ? -6.035 16.638 3.409 1.00 71.00 178 VAL A O 1
ATOM 1319 N N . ALA A 1 179 ? -6.812 18.040 1.835 1.00 66.38 179 ALA A N 1
ATOM 1320 C CA . ALA A 1 179 ? -5.519 18.662 1.574 1.00 66.38 179 ALA A CA 1
ATOM 1321 C C . ALA A 1 179 ? -4.997 19.392 2.825 1.00 66.38 179 ALA A C 1
ATOM 1323 O O . ALA A 1 179 ? -5.761 20.044 3.536 1.00 66.38 179 ALA A O 1
ATOM 1324 N N . GLY A 1 180 ? -3.691 19.293 3.082 1.00 63.69 180 GLY A N 1
ATOM 1325 C CA . GLY A 1 180 ? -3.037 19.979 4.201 1.00 63.69 180 GLY A CA 1
ATOM 1326 C C . GLY A 1 180 ? -3.292 19.372 5.586 1.00 63.69 180 GLY A C 1
ATOM 1327 O O . GLY A 1 180 ? -2.871 19.961 6.579 1.00 63.69 180 GLY A O 1
ATOM 1328 N N . GLN A 1 181 ? -3.953 18.213 5.677 1.00 66.00 181 GLN A N 1
ATOM 1329 C CA . GLN A 1 181 ? -4.012 17.431 6.912 1.00 66.00 181 GLN A CA 1
ATOM 1330 C C . GLN A 1 181 ? -3.038 16.260 6.860 1.00 66.00 181 GLN A C 1
ATOM 1332 O O . GLN A 1 181 ? -3.020 15.538 5.871 1.00 66.00 181 GLN A O 1
ATOM 1337 N N . GLY A 1 182 ? -2.286 16.051 7.942 1.00 72.69 182 GLY A N 1
ATOM 1338 C CA . GLY A 1 182 ? -1.345 14.938 8.081 1.00 72.69 182 GLY A CA 1
ATOM 1339 C C . GLY A 1 182 ? 0.075 15.252 7.605 1.00 72.69 182 GLY A C 1
ATOM 1340 O O . GLY A 1 182 ? 0.333 16.272 6.968 1.00 72.69 182 GLY A O 1
ATOM 1341 N N . ASN A 1 183 ? 1.000 14.361 7.954 1.00 81.94 183 ASN A N 1
ATOM 1342 C CA . ASN A 1 183 ? 2.345 14.322 7.392 1.00 81.94 183 ASN A CA 1
ATOM 1343 C C . ASN A 1 183 ? 2.408 13.100 6.472 1.00 81.94 183 ASN A C 1
ATOM 1345 O O . ASN A 1 183 ? 2.345 11.969 6.952 1.00 81.94 183 ASN A O 1
ATOM 1349 N N . TRP A 1 184 ? 2.519 13.348 5.167 1.00 83.44 184 TRP A N 1
ATOM 1350 C CA . TRP A 1 184 ? 2.515 12.316 4.131 1.00 83.44 184 TRP A CA 1
ATOM 1351 C C . TRP A 1 184 ? 3.916 11.906 3.683 1.00 83.44 184 TRP A C 1
ATOM 1353 O O . TRP A 1 184 ? 4.032 11.293 2.631 1.00 83.44 184 TRP A O 1
ATOM 1363 N N . GLU A 1 185 ? 4.973 12.258 4.424 1.00 84.94 185 GLU A N 1
ATOM 1364 C CA . GLU A 1 185 ? 6.361 11.929 4.055 1.00 84.94 185 GLU A CA 1
ATOM 1365 C C . GLU A 1 185 ? 6.700 12.387 2.619 1.00 84.94 185 GLU A C 1
ATOM 1367 O O . GLU A 1 185 ? 7.265 11.645 1.820 1.00 84.94 185 GLU A O 1
ATOM 1372 N N . ASP A 1 186 ? 6.268 13.606 2.272 1.00 86.75 186 ASP A N 1
ATOM 1373 C CA . ASP A 1 186 ? 6.346 14.212 0.932 1.00 86.75 186 ASP A CA 1
ATOM 1374 C C . ASP A 1 186 ? 5.582 13.477 -0.190 1.00 86.75 186 ASP A C 1
ATOM 1376 O O . ASP A 1 186 ? 5.608 13.923 -1.338 1.00 86.75 186 ASP A O 1
ATOM 1380 N N . LEU A 1 187 ? 4.828 12.414 0.113 1.00 89.94 187 LEU A N 1
ATOM 1381 C CA . LEU A 1 187 ? 4.029 11.691 -0.882 1.00 89.94 187 LEU A CA 1
ATOM 1382 C C . LEU A 1 187 ? 2.873 12.529 -1.438 1.00 89.94 187 LEU A C 1
ATOM 1384 O O . LEU A 1 187 ? 2.374 12.221 -2.517 1.00 89.94 187 LEU A O 1
ATOM 1388 N N . ASP A 1 188 ? 2.458 13.597 -0.753 1.00 91.25 188 ASP A N 1
ATOM 1389 C CA . ASP A 1 188 ? 1.484 14.583 -1.243 1.00 91.25 188 ASP A CA 1
ATOM 1390 C C . ASP A 1 188 ? 2.070 15.574 -2.267 1.00 91.25 188 ASP A C 1
ATOM 1392 O O . ASP A 1 188 ? 1.374 16.471 -2.754 1.00 91.25 188 ASP A O 1
ATOM 1396 N N . LYS A 1 189 ? 3.339 15.388 -2.641 1.00 92.94 189 LYS A N 1
ATOM 1397 C CA . LYS A 1 189 ? 4.041 16.079 -3.725 1.00 92.94 189 LYS A CA 1
ATOM 1398 C C . LYS A 1 189 ? 4.442 15.073 -4.812 1.00 92.94 189 LYS A C 1
ATOM 1400 O O . LYS A 1 189 ? 4.474 13.866 -4.558 1.00 92.94 189 LYS A O 1
ATOM 1405 N N . PRO A 1 190 ? 4.777 15.540 -6.031 1.00 95.94 190 PRO A N 1
ATOM 1406 C CA . PRO A 1 190 ? 5.338 14.674 -7.061 1.00 95.94 190 PRO A CA 1
ATOM 1407 C C . PRO A 1 190 ? 6.552 13.901 -6.536 1.00 95.94 190 PRO A C 1
ATOM 1409 O O . PRO A 1 190 ? 7.576 14.481 -6.172 1.00 95.94 190 PRO A O 1
ATOM 1412 N N . THR A 1 191 ? 6.418 12.582 -6.499 1.00 96.62 191 THR A N 1
ATOM 1413 C CA . THR A 1 191 ? 7.395 11.662 -5.924 1.00 96.62 191 THR A CA 1
ATOM 1414 C C . THR A 1 191 ? 7.750 10.612 -6.958 1.00 96.62 191 THR A C 1
ATOM 1416 O O . THR A 1 191 ? 6.870 10.048 -7.602 1.00 96.62 191 THR A O 1
ATOM 1419 N N . ARG A 1 192 ? 9.039 10.325 -7.096 1.00 97.62 192 ARG A N 1
ATOM 1420 C CA . ARG A 1 192 ? 9.577 9.249 -7.914 1.00 97.62 192 ARG A CA 1
ATOM 1421 C C . ARG A 1 192 ? 9.635 7.950 -7.132 1.00 97.62 192 ARG A C 1
ATOM 1423 O O . ARG A 1 192 ? 10.222 7.904 -6.054 1.00 97.62 192 ARG A O 1
ATOM 1430 N N . TRP A 1 193 ? 9.079 6.906 -7.724 1.00 97.69 193 TRP A N 1
ATOM 1431 C CA . TRP A 1 193 ? 9.015 5.554 -7.197 1.00 97.69 193 TRP A CA 1
ATOM 1432 C C . TRP A 1 193 ? 9.960 4.654 -7.982 1.00 97.69 193 TRP A C 1
ATOM 1434 O O . TRP A 1 193 ? 9.987 4.696 -9.213 1.00 97.69 193 TRP A O 1
ATOM 1444 N N . TYR A 1 194 ? 10.705 3.830 -7.255 1.00 97.81 194 TYR A N 1
ATOM 1445 C CA . TYR A 1 194 ? 11.480 2.711 -7.775 1.00 97.81 194 TYR A CA 1
ATOM 1446 C C . TYR A 1 194 ? 10.931 1.455 -7.118 1.00 97.81 194 TYR A C 1
ATOM 1448 O O . TYR A 1 194 ? 10.972 1.356 -5.894 1.00 97.81 194 TYR A O 1
ATOM 1456 N N . VAL A 1 195 ? 10.383 0.531 -7.903 1.00 98.06 195 VAL A N 1
ATOM 1457 C CA . VAL A 1 195 ? 9.743 -0.681 -7.380 1.00 98.06 195 VAL A CA 1
ATOM 1458 C C . VAL A 1 195 ? 10.293 -1.896 -8.106 1.00 98.06 195 VAL A C 1
ATOM 1460 O O . VAL A 1 195 ? 10.252 -1.959 -9.332 1.00 98.06 195 VAL A O 1
ATOM 1463 N N . GLU A 1 196 ? 10.776 -2.867 -7.345 1.00 97.56 196 GLU A N 1
ATOM 1464 C CA . GLU A 1 196 ? 11.104 -4.204 -7.826 1.00 97.56 196 GLU A CA 1
ATOM 1465 C C . GLU A 1 196 ? 10.077 -5.183 -7.272 1.00 97.56 196 GLU A C 1
ATOM 1467 O O . GLU A 1 196 ? 9.825 -5.218 -6.063 1.00 97.56 196 GLU A O 1
ATOM 1472 N N . LEU A 1 197 ? 9.495 -5.988 -8.154 1.00 98.06 197 LEU A N 1
ATOM 1473 C CA . LEU A 1 197 ? 8.519 -7.004 -7.803 1.00 98.06 197 LEU A CA 1
ATOM 1474 C C . LEU A 1 197 ? 8.958 -8.373 -8.306 1.00 98.06 197 LEU A C 1
ATOM 1476 O O . LEU A 1 197 ? 9.498 -8.488 -9.404 1.00 98.06 197 LEU A O 1
ATOM 1480 N N . VAL A 1 198 ? 8.650 -9.412 -7.537 1.00 97.12 198 VAL A N 1
ATOM 1481 C CA . VAL A 1 198 ? 8.880 -10.810 -7.918 1.00 97.12 198 VAL A CA 1
ATOM 1482 C C . VAL A 1 198 ? 7.560 -11.592 -7.937 1.00 97.12 198 VAL A C 1
ATOM 1484 O O . VAL A 1 198 ? 6.652 -11.271 -7.161 1.00 97.12 198 VAL A O 1
ATOM 1487 N N . PRO A 1 199 ? 7.413 -12.608 -8.807 1.00 96.12 199 PRO A N 1
ATOM 1488 C CA . PRO A 1 199 ? 6.218 -13.449 -8.836 1.00 96.12 199 PRO A CA 1
ATOM 1489 C C . PRO A 1 199 ? 6.015 -14.259 -7.547 1.00 96.12 199 PRO A C 1
ATOM 1491 O O . PRO A 1 199 ? 6.949 -14.854 -7.011 1.00 96.12 199 PRO A O 1
ATOM 1494 N N . ALA A 1 200 ? 4.765 -14.342 -7.093 1.00 94.25 200 ALA A N 1
ATOM 1495 C CA . ALA A 1 200 ? 4.307 -15.160 -5.974 1.00 94.25 200 ALA A CA 1
ATOM 1496 C C . ALA A 1 200 ? 2.929 -15.770 -6.300 1.00 94.25 200 ALA A C 1
ATOM 1498 O O . ALA A 1 200 ? 1.876 -15.250 -5.921 1.00 94.25 200 ALA A O 1
ATOM 1499 N N . GLY A 1 201 ? 2.933 -16.885 -7.038 1.00 93.06 201 GLY A N 1
ATOM 1500 C CA . GLY A 1 201 ? 1.707 -17.490 -7.566 1.00 93.06 201 GLY A CA 1
ATOM 1501 C C . GLY A 1 201 ? 1.071 -16.600 -8.636 1.00 93.06 201 GLY A C 1
ATOM 1502 O O . GLY A 1 201 ? 1.734 -16.238 -9.601 1.00 93.06 201 GLY A O 1
ATOM 1503 N N . GLU A 1 202 ? -0.199 -16.234 -8.459 1.00 94.00 202 GLU A N 1
ATOM 1504 C CA . GLU A 1 202 ? -0.947 -15.349 -9.375 1.00 94.00 202 GLU A CA 1
ATOM 1505 C C . GLU A 1 202 ? -0.719 -13.846 -9.106 1.00 94.00 202 GLU A C 1
ATOM 1507 O O . GLU A 1 202 ? -1.307 -12.986 -9.766 1.00 94.00 202 GLU A O 1
ATOM 1512 N N . PHE A 1 203 ? 0.130 -13.520 -8.129 1.00 97.00 203 PHE A N 1
ATOM 1513 C CA . PHE A 1 203 ? 0.394 -12.158 -7.678 1.00 97.00 203 PHE A CA 1
ATOM 1514 C C . PHE A 1 203 ? 1.873 -11.792 -7.812 1.00 97.00 203 PHE A C 1
ATOM 1516 O O . PHE A 1 203 ? 2.741 -12.641 -8.010 1.00 97.00 203 PHE A O 1
ATOM 1523 N N . LEU A 1 204 ? 2.148 -10.504 -7.662 1.00 97.12 204 LEU A N 1
ATOM 1524 C CA . LEU A 1 204 ? 3.466 -9.920 -7.499 1.00 97.12 204 LEU A CA 1
ATOM 1525 C C . LEU A 1 204 ? 3.624 -9.444 -6.053 1.00 97.12 204 LEU A C 1
ATOM 1527 O O . LEU A 1 204 ? 2.693 -8.894 -5.463 1.00 97.12 204 LEU A O 1
ATOM 1531 N N . VAL A 1 205 ? 4.819 -9.629 -5.502 1.00 97.31 205 VAL A N 1
ATOM 1532 C CA . VAL A 1 205 ? 5.211 -9.094 -4.193 1.00 97.31 205 VAL A CA 1
ATOM 1533 C C . VAL A 1 205 ? 6.410 -8.174 -4.357 1.00 97.31 205 VAL A C 1
ATOM 1535 O O . VAL A 1 205 ? 7.294 -8.419 -5.175 1.00 97.31 205 VAL A O 1
ATOM 1538 N N . ILE A 1 206 ? 6.422 -7.094 -3.591 1.00 97.25 206 ILE A N 1
ATOM 1539 C CA . ILE A 1 206 ? 7.467 -6.080 -3.571 1.00 97.25 206 ILE A CA 1
ATOM 1540 C C . ILE A 1 206 ? 8.709 -6.690 -2.925 1.00 97.25 206 ILE A C 1
ATOM 1542 O O . ILE A 1 206 ? 8.699 -7.075 -1.754 1.00 97.25 206 ILE A O 1
ATOM 1546 N N . ASN A 1 207 ? 9.777 -6.769 -3.710 1.00 95.81 207 ASN A N 1
ATOM 1547 C CA . ASN A 1 207 ? 11.104 -7.140 -3.237 1.00 95.81 207 ASN A CA 1
ATOM 1548 C C . ASN A 1 207 ? 11.903 -5.906 -2.797 1.00 95.81 207 ASN A C 1
ATOM 1550 O O . ASN A 1 207 ? 12.664 -5.956 -1.835 1.00 95.81 207 ASN A O 1
ATOM 1554 N N . TYR A 1 208 ? 11.691 -4.780 -3.479 1.00 94.88 208 TYR A N 1
ATOM 1555 C CA . TYR A 1 208 ? 12.300 -3.502 -3.138 1.00 94.88 208 TYR A CA 1
ATOM 1556 C C . TYR A 1 208 ? 11.371 -2.348 -3.504 1.00 94.88 208 TYR A C 1
ATOM 1558 O O . TYR A 1 208 ? 10.695 -2.374 -4.534 1.00 94.88 208 TYR A O 1
ATOM 1566 N N . ILE A 1 209 ? 11.364 -1.317 -2.664 1.00 95.69 209 ILE A N 1
ATOM 1567 C CA . ILE A 1 209 ? 10.698 -0.053 -2.944 1.00 95.69 209 ILE A CA 1
ATOM 1568 C C . ILE A 1 209 ? 11.465 1.123 -2.353 1.00 95.69 209 ILE A C 1
ATOM 1570 O O . ILE A 1 209 ? 11.917 1.086 -1.210 1.00 95.69 209 ILE A O 1
ATOM 1574 N N . GLU A 1 210 ? 11.568 2.191 -3.130 1.00 94.12 210 GLU A N 1
ATOM 1575 C CA . GLU A 1 210 ? 12.117 3.464 -2.688 1.00 94.12 210 GLU A CA 1
ATOM 1576 C C . GLU A 1 210 ? 11.324 4.620 -3.297 1.00 94.12 210 GLU A C 1
ATOM 1578 O O . GLU A 1 210 ? 10.960 4.597 -4.476 1.00 94.12 210 GLU A O 1
ATOM 1583 N N . THR A 1 211 ? 11.089 5.652 -2.488 1.00 93.56 211 THR A N 1
ATOM 1584 C CA . THR A 1 211 ? 10.442 6.898 -2.899 1.00 93.56 211 THR A CA 1
ATOM 1585 C C . THR A 1 211 ? 11.370 8.082 -2.662 1.00 93.56 211 THR A C 1
ATOM 1587 O O . THR A 1 211 ? 11.969 8.205 -1.594 1.00 93.56 211 THR A O 1
ATOM 1590 N N . LYS A 1 212 ? 11.489 8.971 -3.650 1.00 93.88 212 LYS A N 1
ATOM 1591 C CA . LYS A 1 212 ? 12.290 10.207 -3.588 1.00 93.88 212 LYS A CA 1
ATOM 1592 C C . LYS A 1 212 ? 11.508 11.363 -4.212 1.00 93.88 212 LYS A C 1
ATOM 1594 O O . LYS A 1 212 ? 10.711 11.097 -5.105 1.00 93.88 212 LYS A O 1
ATOM 1599 N N . PRO A 1 213 ? 11.751 12.634 -3.848 1.00 93.69 213 PRO A N 1
ATOM 1600 C CA . PRO A 1 213 ? 11.150 13.761 -4.561 1.00 93.69 213 PRO A CA 1
ATOM 1601 C C . PRO A 1 213 ? 11.389 13.660 -6.076 1.00 93.69 213 PRO A C 1
ATOM 1603 O O . PRO A 1 213 ? 12.508 13.362 -6.510 1.00 93.69 213 PRO A O 1
ATOM 1606 N N . ALA A 1 214 ? 10.350 13.875 -6.887 1.00 88.69 214 ALA A N 1
ATOM 1607 C CA . ALA A 1 214 ? 10.507 13.886 -8.337 1.00 88.69 214 ALA A CA 1
ATOM 1608 C C . ALA A 1 214 ? 11.299 15.135 -8.753 1.00 88.69 214 ALA A C 1
ATOM 1610 O O . ALA A 1 214 ? 10.990 16.252 -8.338 1.00 88.69 214 ALA A O 1
ATOM 1611 N N . ALA A 1 215 ? 12.337 14.947 -9.569 1.00 76.94 215 ALA A N 1
ATOM 1612 C CA . ALA A 1 215 ? 12.999 16.063 -10.233 1.00 76.94 215 ALA A CA 1
ATOM 1613 C C . ALA A 1 215 ? 12.076 16.562 -11.352 1.00 76.94 215 ALA A C 1
ATOM 1615 O O . ALA A 1 215 ? 11.688 15.755 -12.202 1.00 76.94 215 ALA A O 1
ATOM 1616 N N . GLY A 1 216 ? 11.702 17.844 -11.281 1.00 57.56 216 GLY A N 1
ATOM 1617 C CA . GLY A 1 216 ? 10.895 18.529 -12.296 1.00 57.56 216 GLY A CA 1
ATOM 1618 C C . GLY A 1 216 ? 11.620 18.735 -13.616 1.00 57.56 216 GLY A C 1
ATOM 1619 O O . GLY A 1 216 ? 12.871 18.668 -13.628 1.00 57.56 216 GLY A O 1
#

Foldseek 3Di:
DDDYDDDDDDDDDDDDDDPDDDPDPDPPVDPPDFDALDDPLAPGDHPVLLAFQFQFDDDQVSSVVSVQVRLLCLLQRCLVVLLPPDDPDDGDLVNLLSSLVSSLVSSLVRAAPPSPDPVCPVVSVLSSQSSSQLSVVSNVCHDVLDDGKGKDFPFFDDWDDDLFWIWGKGWIAIGHSDPPGDDNVCSNATKIKIFIWGDDPRGIHTHDIDIDHDDD

Mean predicted aligned error: 10.71 Å

Solvent-accessible surface area (backbone atoms only — not comparable to full-atom values): 12840 Å² total; per-residue (Å²): 135,87,83,90,80,85,88,87,90,83,90,86,85,84,88,82,92,76,97,65,84,74,78,74,79,73,80,79,81,62,79,76,76,85,68,49,76,47,61,90,94,36,77,87,35,54,66,78,71,54,67,61,58,70,28,56,69,69,54,58,73,57,34,53,55,30,50,36,49,23,51,24,40,54,40,48,54,54,39,70,58,48,44,65,49,56,88,89,60,90,70,59,68,67,47,52,50,49,48,22,50,51,41,38,52,40,36,36,65,64,41,33,76,58,57,84,41,74,89,44,49,63,57,50,50,54,53,25,50,41,14,33,48,44,41,55,49,38,49,72,52,35,74,90,58,64,66,72,44,38,52,42,83,74,41,85,74,48,70,44,73,53,98,77,32,35,42,42,32,31,32,30,30,39,44,58,64,54,82,94,64,79,75,59,86,63,35,68,37,65,20,29,39,41,38,34,30,31,74,57,86,76,26,39,24,37,73,42,77,50,79,44,78,46,82,129

pLDDT: mean 83.07, std 17.64, range [35.06, 98.38]

Sequence (216 aa):
MTTAAAALVLLAGISGCSLFPSPQPLPDTAPATPVSALPPECPFVGQNDLTPVRIPLGTPRETIGSVLNSYSGWFNAGSELIAAWSPGTAVPESCVERLAARNAEAYSATLFTTHSDVAWQQYFTSVKVMNQQNLAAVRSAGPEGSGRGKFELLQEIDSSATDSGTFLKFDAIYRPVVAGQGNWEDLDKPTRWYVELVPAGEFLVINYIETKPAAG

Radius of gyration: 28.91 Å; Cα contacts (8 Å, |Δi|>4): 311; chains: 1; bounding box: 37×79×102 Å